Protein AF-R4W8H9-F1 (afdb_monomer)

Mean predicted aligned error: 16.84 Å

pLDDT: mean 72.37, std 19.75, range [32.88, 95.25]

Foldseek 3Di:
DPPPPPQFAKEKEKEAEPVDPDVVVVVLVVLVVVLCVVSLYVYYHYHYDHQKWWPDPPTPCVVVVVVVVVQVVLCVVLLKAPPPQWDWDWDQDPVVRDTIIMIGHHRMKMFMDGVNHGQDIPQIGNPPDTDHSVQCSVQSSVSHGRVSSVVPVPDDDDDDDDDDDDDDDDDDDDDDDDDDDDDDAADADPPPRHGWDDDPQWTADPVPRDIDGNPPDDDDDDD

Solvent-accessible surface area (backbone atoms only — not comparable to full-atom values): 13954 Å² total; per-residue (Å²): 135,79,81,72,74,74,86,66,57,29,36,38,38,40,36,32,28,77,94,61,82,41,72,78,51,54,56,49,52,52,52,51,53,47,25,35,76,73,62,55,23,72,39,77,44,82,42,77,46,70,59,64,44,62,76,52,94,88,36,98,54,56,72,58,52,57,50,48,50,55,50,49,56,47,22,63,77,65,65,35,33,47,57,78,54,41,41,82,42,80,45,68,39,85,93,72,73,45,71,44,48,24,42,32,53,48,66,58,36,39,38,35,21,51,77,87,41,79,67,44,63,26,45,28,23,65,85,85,52,77,47,44,51,70,58,41,51,56,28,40,68,72,69,38,73,34,66,82,53,53,72,58,78,72,69,76,84,82,80,78,80,79,84,80,82,86,85,87,89,83,88,86,87,89,85,91,84,88,88,90,84,88,86,81,92,62,60,60,34,90,88,80,60,48,68,30,46,72,57,96,52,30,34,35,30,93,88,74,78,48,78,48,73,46,90,84,71,86,88,84,87,86,133

Secondary structure (DSSP, 8-state):
---------EEEEEEE-GGG--HHHHHHHHHHHHHHHTTSSSEEEEEE--SEEE-STT-S-HHHHHHHHHHHHHHHHHT-B-TTTSEEEEEE-TTT--EEEEEE--SEEEEEEETTEEEEEESEE-SS-EE-HHHHHHHHHHT---HHHHTTTT-----PPPPP-PPPP---------------PPPBPTTT-PBPEEETTEEEETTTTEEEE-TT-PPPPP-

Radius of gyration: 27.43 Å; Cα contacts (8 Å, |Δi|>4): 293; chains: 1; bounding box: 68×40×79 Å

Structure (mmCIF, N/CA/C/O backbone):
data_AF-R4W8H9-F1
#
_entry.id   AF-R4W8H9-F1
#
loop_
_atom_site.group_PDB
_atom_site.id
_atom_site.type_symbol
_atom_site.label_atom_id
_atom_site.label_alt_id
_atom_site.label_comp_id
_atom_site.label_asym_id
_atom_site.label_entity_id
_atom_site.label_seq_id
_atom_site.pdbx_PDB_ins_code
_atom_site.Cartn_x
_atom_site.Cartn_y
_atom_site.Cartn_z
_atom_site.occupancy
_atom_site.B_iso_or_equiv
_atom_site.auth_seq_id
_atom_site.auth_comp_id
_atom_site.auth_asym_id
_atom_site.auth_atom_id
_atom_site.pdbx_PDB_model_num
ATOM 1 N N . MET A 1 1 ? -25.869 -4.432 27.330 1.00 35.38 1 MET A N 1
ATOM 2 C CA . MET A 1 1 ? -25.877 -4.865 25.919 1.00 35.38 1 MET A CA 1
ATOM 3 C C . MET A 1 1 ? -24.591 -4.351 25.313 1.00 35.38 1 MET A C 1
ATOM 5 O O . MET A 1 1 ? -24.557 -3.227 24.837 1.00 35.38 1 MET A O 1
ATOM 9 N N . SER A 1 2 ? -23.513 -5.113 25.480 1.00 38.16 2 SER A N 1
ATOM 10 C CA . SER A 1 2 ? -22.250 -4.816 24.815 1.00 38.16 2 SER A CA 1
ATOM 11 C C . SER A 1 2 ? -22.442 -5.221 23.364 1.00 38.16 2 SER A C 1
ATOM 13 O O . SER A 1 2 ? -22.692 -6.392 23.088 1.00 38.16 2 SER A O 1
ATOM 15 N N . THR A 1 3 ? -22.442 -4.249 22.461 1.00 38.69 3 THR A N 1
ATOM 16 C CA . THR A 1 3 ? -22.281 -4.515 21.036 1.00 38.69 3 THR A CA 1
ATOM 17 C C . THR A 1 3 ? -20.878 -5.083 20.891 1.00 38.69 3 THR A C 1
ATOM 19 O O . THR A 1 3 ? -19.911 -4.331 20.867 1.00 38.69 3 THR A O 1
ATOM 22 N N . GLU A 1 4 ? -20.759 -6.407 20.939 1.00 42.88 4 GLU A N 1
ATOM 23 C CA . GLU A 1 4 ? -19.537 -7.099 20.555 1.00 42.88 4 GLU A CA 1
ATOM 24 C C . GLU A 1 4 ? -19.307 -6.719 19.086 1.00 42.88 4 GLU A C 1
ATOM 26 O O . GLU A 1 4 ? -20.191 -6.984 18.260 1.00 42.88 4 GLU A O 1
ATOM 31 N N . PRO A 1 5 ? -18.241 -5.964 18.759 1.00 46.41 5 PRO A N 1
ATOM 32 C CA . PRO A 1 5 ? -17.977 -5.617 17.375 1.00 46.41 5 PRO A CA 1
ATOM 33 C C . PRO A 1 5 ? -17.828 -6.937 16.624 1.00 46.41 5 PRO A C 1
ATOM 35 O O . PRO A 1 5 ? -17.110 -7.829 17.074 1.00 46.41 5 PRO A O 1
ATOM 38 N N . ALA A 1 6 ? -18.578 -7.096 15.531 1.00 50.84 6 ALA A N 1
ATOM 39 C CA . ALA A 1 6 ? -18.468 -8.285 14.701 1.00 50.84 6 ALA A CA 1
ATOM 40 C C . ALA A 1 6 ? -16.980 -8.527 14.389 1.00 50.84 6 ALA A C 1
ATOM 42 O O . ALA A 1 6 ? -16.290 -7.548 14.079 1.00 50.84 6 ALA A O 1
ATOM 43 N N . PRO A 1 7 ? -16.484 -9.776 14.474 1.00 54.62 7 PRO A N 1
ATOM 44 C CA . PRO A 1 7 ? -15.108 -10.066 14.110 1.00 54.62 7 PRO A CA 1
ATOM 45 C C . PRO A 1 7 ? -14.916 -9.594 12.669 1.00 54.62 7 PRO A C 1
ATOM 47 O O . PRO A 1 7 ? -15.612 -10.029 11.743 1.00 54.62 7 PRO A O 1
ATOM 50 N N . THR A 1 8 ? -14.075 -8.579 12.520 1.00 63.81 8 THR A N 1
ATOM 51 C CA . THR A 1 8 ? -13.687 -8.053 11.218 1.00 63.81 8 THR A CA 1
ATOM 52 C C . THR A 1 8 ? -12.615 -9.003 10.745 1.00 63.81 8 THR A C 1
ATOM 54 O O . THR A 1 8 ? -11.612 -9.035 11.423 1.00 63.81 8 THR A O 1
ATOM 57 N N . ASP A 1 9 ? -12.847 -9.762 9.669 1.00 85.38 9 ASP A N 1
ATOM 58 C CA . ASP A 1 9 ? -11.869 -10.701 9.096 1.00 85.38 9 ASP A CA 1
ATOM 59 C C . ASP A 1 9 ? -10.885 -9.920 8.210 1.00 85.38 9 ASP A C 1
ATOM 61 O O . ASP A 1 9 ? -11.017 -9.860 6.981 1.00 85.38 9 ASP A O 1
ATOM 65 N N . LEU A 1 10 ? -9.996 -9.182 8.874 1.00 89.50 10 LEU A N 1
ATOM 66 C CA . LEU A 1 10 ? -9.066 -8.235 8.289 1.00 89.50 10 LEU A CA 1
ATOM 67 C C . LEU A 1 10 ? -7.685 -8.871 8.113 1.00 89.50 10 LEU A C 1
ATOM 69 O O . LEU A 1 10 ? -6.934 -9.078 9.066 1.00 89.50 10 LEU A O 1
ATOM 73 N N . THR A 1 11 ? -7.306 -9.092 6.858 1.00 93.75 11 THR A N 1
ATOM 74 C CA . THR A 1 11 ? -5.957 -9.528 6.490 1.00 93.75 11 THR A CA 1
ATOM 75 C C . THR A 1 11 ? -5.148 -8.351 5.958 1.00 93.75 11 THR A C 1
ATOM 77 O O . THR A 1 11 ? -5.568 -7.647 5.038 1.00 93.75 11 THR A O 1
ATOM 80 N N . ILE A 1 12 ? -3.949 -8.150 6.502 1.00 94.38 12 ILE A N 1
ATOM 81 C CA . ILE A 1 12 ? -3.009 -7.118 6.060 1.00 94.38 12 ILE A CA 1
ATOM 82 C C . ILE A 1 12 ? -1.851 -7.772 5.316 1.00 94.38 12 ILE A C 1
ATOM 84 O O . ILE A 1 12 ? -1.083 -8.530 5.901 1.00 94.38 12 ILE A O 1
ATOM 88 N N . ALA A 1 13 ? -1.664 -7.435 4.041 1.00 95.25 13 ALA A N 1
ATOM 89 C CA . ALA A 1 13 ? -0.451 -7.771 3.305 1.00 95.25 13 ALA A CA 1
ATOM 90 C C . ALA A 1 13 ? 0.520 -6.584 3.311 1.00 95.25 13 ALA A C 1
ATOM 92 O O . ALA A 1 13 ? 0.226 -5.522 2.765 1.00 95.25 13 ALA A O 1
ATOM 93 N N . CYS A 1 14 ? 1.687 -6.764 3.927 1.00 94.12 14 CYS A N 1
ATOM 94 C CA . CYS A 1 14 ? 2.761 -5.779 3.973 1.00 94.12 14 CYS A CA 1
ATOM 95 C C . CYS A 1 14 ? 3.865 -6.166 2.984 1.00 94.12 14 CYS A C 1
ATOM 97 O O . CYS A 1 14 ? 4.571 -7.162 3.175 1.00 94.12 14 CYS A O 1
ATOM 99 N N . HIS A 1 15 ? 4.002 -5.366 1.929 1.00 92.56 15 HIS A N 1
ATOM 100 C CA . HIS A 1 15 ? 5.022 -5.506 0.898 1.00 92.56 15 HIS A CA 1
ATOM 101 C C . HIS A 1 15 ? 6.211 -4.602 1.216 1.00 92.56 15 HIS A C 1
ATOM 103 O O . HIS A 1 15 ? 6.038 -3.397 1.411 1.00 92.56 15 HIS A O 1
ATOM 109 N N . VAL A 1 16 ? 7.418 -5.166 1.254 1.00 90.75 16 VAL A N 1
ATOM 110 C CA . VAL A 1 16 ? 8.652 -4.438 1.576 1.00 90.75 16 VAL A CA 1
ATOM 111 C C . VAL A 1 16 ? 9.757 -4.709 0.565 1.00 90.75 16 VAL A C 1
ATOM 113 O O . VAL A 1 16 ? 9.920 -5.822 0.064 1.00 90.75 16 VAL A O 1
ATOM 116 N N . ARG A 1 17 ? 10.560 -3.686 0.268 1.00 87.56 17 ARG A N 1
ATOM 117 C CA . ARG A 1 17 ? 11.777 -3.851 -0.536 1.00 87.56 17 ARG A CA 1
ATOM 118 C C . ARG A 1 17 ? 12.916 -4.423 0.329 1.00 87.56 17 ARG A C 1
ATOM 120 O O . ARG A 1 17 ? 13.294 -3.769 1.302 1.00 87.56 17 ARG A O 1
ATOM 127 N N . PRO A 1 18 ? 13.521 -5.575 -0.027 1.00 71.56 18 PRO A N 1
ATOM 128 C CA . PRO A 1 18 ? 14.578 -6.214 0.772 1.00 71.56 18 PRO A CA 1
ATOM 129 C C . PRO A 1 18 ? 15.835 -5.366 0.962 1.00 71.56 18 PRO A C 1
ATOM 131 O O . PRO A 1 18 ? 16.516 -5.474 1.975 1.00 71.56 18 PRO A O 1
ATOM 134 N N . THR A 1 19 ? 16.163 -4.522 -0.015 1.00 62.91 19 THR A N 1
ATOM 135 C CA . THR A 1 19 ? 17.412 -3.749 -0.043 1.00 62.91 19 THR A CA 1
ATOM 136 C C . THR A 1 19 ? 17.443 -2.583 0.943 1.00 62.91 19 THR A C 1
ATOM 138 O O . THR A 1 19 ? 18.476 -1.932 1.066 1.00 62.91 19 THR A O 1
ATOM 141 N N . LEU A 1 20 ? 16.341 -2.313 1.651 1.00 55.62 20 LEU A N 1
ATOM 142 C CA . LEU A 1 20 ? 16.203 -1.179 2.564 1.00 55.62 20 LEU A CA 1
ATOM 143 C C . LEU A 1 20 ? 15.458 -1.569 3.846 1.00 55.62 20 LEU A C 1
ATOM 145 O O . LEU A 1 20 ? 14.553 -0.845 4.257 1.00 55.62 20 LEU A O 1
ATOM 149 N N . VAL A 1 21 ? 15.822 -2.681 4.496 1.00 56.31 21 VAL A N 1
ATOM 150 C CA . VAL A 1 21 ? 15.372 -2.947 5.876 1.00 56.31 21 VAL A CA 1
ATOM 151 C C . VAL A 1 21 ? 16.056 -1.944 6.809 1.00 56.31 21 VAL A C 1
ATOM 153 O O . VAL A 1 21 ? 17.097 -2.191 7.407 1.00 56.31 21 VAL A O 1
ATOM 156 N N . LEU A 1 22 ? 15.517 -0.732 6.813 1.00 63.34 22 LEU A N 1
ATOM 157 C CA . LEU A 1 22 ? 15.894 0.355 7.697 1.00 63.34 22 LEU A CA 1
ATOM 158 C C . LEU A 1 22 ? 15.131 0.154 9.014 1.00 63.34 22 LEU A C 1
ATOM 160 O O . LEU A 1 22 ? 13.965 -0.240 8.974 1.00 63.34 22 LEU A O 1
ATOM 164 N N . GLU A 1 23 ? 15.724 0.509 10.159 1.00 66.50 23 GLU A N 1
ATOM 165 C CA . GLU A 1 23 ? 15.060 0.446 11.480 1.00 66.50 23 GLU A CA 1
ATOM 166 C C . GLU A 1 23 ? 13.609 0.996 11.494 1.00 66.50 23 GLU A C 1
ATOM 168 O O . GLU A 1 23 ? 12.745 0.392 12.135 1.00 66.50 23 GLU A O 1
ATOM 173 N N . PRO A 1 24 ? 13.255 2.075 10.755 1.00 76.62 24 PRO A N 1
ATOM 174 C CA . PRO A 1 24 ? 11.874 2.558 10.682 1.00 76.62 24 PRO A CA 1
ATOM 175 C C . PRO A 1 24 ? 10.873 1.594 10.027 1.00 76.62 24 PRO A C 1
ATOM 177 O O . PRO A 1 24 ? 9.669 1.770 10.208 1.00 76.62 24 PRO A O 1
ATOM 180 N N . ILE A 1 25 ? 11.320 0.629 9.220 1.00 83.38 25 ILE A N 1
ATOM 181 C CA . ILE A 1 25 ? 10.463 -0.398 8.610 1.00 83.38 25 ILE A CA 1
ATOM 182 C C . ILE A 1 25 ? 10.243 -1.544 9.590 1.00 83.38 25 ILE A C 1
ATOM 184 O O . ILE A 1 25 ? 9.100 -1.962 9.768 1.00 83.38 25 ILE A O 1
ATOM 188 N N . ASP A 1 26 ? 11.290 -1.984 10.286 1.00 85.50 26 ASP A N 1
ATOM 189 C CA . ASP A 1 26 ? 11.177 -3.037 11.299 1.00 85.50 26 ASP A CA 1
ATOM 190 C C . ASP A 1 26 ? 10.221 -2.635 12.420 1.00 85.50 26 ASP A C 1
ATOM 192 O O . ASP A 1 26 ? 9.338 -3.407 12.791 1.00 85.50 26 ASP A O 1
ATOM 196 N N . ALA A 1 27 ? 10.303 -1.383 12.883 1.00 88.06 27 ALA A N 1
ATOM 197 C CA . ALA A 1 27 ? 9.371 -0.852 13.874 1.00 88.06 27 ALA A CA 1
ATOM 198 C C . ALA A 1 27 ? 7.906 -0.898 13.392 1.00 88.06 27 ALA A C 1
ATOM 200 O O . ALA A 1 27 ? 6.999 -1.205 14.169 1.00 88.06 27 ALA A O 1
ATOM 201 N N . LYS A 1 28 ? 7.656 -0.632 12.101 1.00 90.25 28 LYS A N 1
ATOM 202 C CA . LYS A 1 28 ? 6.311 -0.719 11.502 1.00 90.25 28 LYS A CA 1
ATOM 203 C C . LYS A 1 28 ? 5.829 -2.162 11.410 1.00 90.25 28 LYS A C 1
ATOM 205 O O . LYS A 1 28 ? 4.674 -2.429 11.729 1.00 90.25 28 LYS A O 1
ATOM 210 N N . ILE A 1 29 ? 6.702 -3.084 11.005 1.00 91.62 29 ILE A N 1
ATOM 211 C CA . ILE A 1 29 ? 6.386 -4.515 10.941 1.00 91.62 29 ILE A CA 1
ATOM 212 C C . ILE A 1 29 ? 6.062 -5.047 12.336 1.00 91.62 29 ILE A C 1
ATOM 214 O O . ILE A 1 29 ? 5.062 -5.743 12.492 1.00 91.62 29 ILE A O 1
ATOM 218 N N . GLU A 1 30 ? 6.852 -4.702 13.353 1.00 92.25 30 GLU A N 1
ATOM 219 C CA . GLU A 1 30 ? 6.578 -5.153 14.719 1.00 92.25 30 GLU A CA 1
ATOM 220 C C . GLU A 1 30 ? 5.268 -4.571 15.252 1.00 92.25 30 GLU A C 1
ATOM 222 O O . GLU A 1 30 ? 4.489 -5.272 15.890 1.00 92.25 30 GLU A O 1
ATOM 227 N N . THR A 1 31 ? 4.967 -3.320 14.906 1.00 92.81 31 THR A N 1
ATOM 228 C CA . THR A 1 31 ? 3.678 -2.709 15.244 1.00 92.81 31 THR A CA 1
ATOM 229 C C . THR A 1 31 ? 2.504 -3.464 14.608 1.00 92.81 31 THR A C 1
ATOM 231 O O . THR A 1 31 ? 1.497 -3.701 15.271 1.00 92.81 31 THR A O 1
ATOM 234 N N . LEU A 1 32 ? 2.625 -3.886 13.347 1.00 93.25 32 LEU A N 1
ATOM 235 C CA . LEU A 1 32 ? 1.600 -4.696 12.678 1.00 93.25 32 LEU A CA 1
ATOM 236 C C . LEU A 1 32 ? 1.465 -6.087 13.307 1.00 93.25 32 LEU A C 1
ATOM 238 O O . LEU A 1 32 ? 0.349 -6.550 13.521 1.00 93.25 32 LEU A O 1
ATOM 242 N N . ARG A 1 33 ? 2.584 -6.732 13.663 1.00 94.19 33 ARG A N 1
ATOM 243 C CA . ARG A 1 33 ? 2.573 -8.008 14.400 1.00 94.19 33 ARG A CA 1
ATOM 244 C C . ARG A 1 33 ? 1.873 -7.863 15.745 1.00 94.19 33 ARG A C 1
ATOM 246 O O . ARG A 1 33 ? 1.168 -8.769 16.169 1.00 94.19 33 ARG A O 1
ATOM 253 N N . GLN A 1 34 ? 2.051 -6.729 16.416 1.00 93.69 34 GLN A N 1
ATOM 254 C CA . GLN A 1 34 ? 1.346 -6.450 17.659 1.00 93.69 34 GLN A CA 1
ATOM 255 C C . GLN A 1 34 ? -0.167 -6.336 17.436 1.00 93.69 34 GLN A C 1
ATOM 257 O O . GLN A 1 34 ? -0.920 -6.934 18.194 1.00 93.69 34 GLN A O 1
ATOM 262 N N . CYS A 1 35 ? -0.607 -5.675 16.361 1.00 90.38 35 CYS A N 1
ATOM 263 C CA . CYS A 1 35 ? -2.031 -5.603 16.010 1.00 90.38 35 CYS A CA 1
ATOM 264 C C . CYS A 1 35 ? -2.640 -6.995 15.761 1.00 90.38 35 CYS A C 1
ATOM 266 O O . CYS A 1 35 ? -3.785 -7.226 16.137 1.00 90.38 35 CYS A O 1
ATOM 268 N N . GLU A 1 36 ? -1.882 -7.922 15.160 1.00 92.94 36 GLU A N 1
ATOM 269 C CA . GLU A 1 36 ? -2.314 -9.316 14.960 1.00 92.94 36 GLU A CA 1
ATOM 270 C C . GLU A 1 36 ? -2.456 -10.052 16.298 1.00 92.94 36 GLU A C 1
ATOM 272 O O . GLU A 1 36 ? -3.463 -10.704 16.559 1.00 92.94 36 GLU A O 1
ATOM 277 N N . ARG A 1 37 ? -1.476 -9.899 17.197 1.00 92.44 37 ARG A N 1
ATOM 278 C CA . ARG A 1 37 ? -1.521 -10.508 18.539 1.00 92.44 37 ARG A CA 1
ATOM 279 C C . ARG A 1 37 ? -2.662 -9.969 19.398 1.00 92.44 37 ARG A C 1
ATOM 281 O O . ARG A 1 37 ? -3.233 -10.727 20.178 1.00 92.44 37 ARG A O 1
ATOM 288 N N . ASP A 1 38 ? -2.969 -8.685 19.257 1.00 89.88 38 ASP A N 1
ATOM 289 C CA . ASP A 1 38 ? -4.051 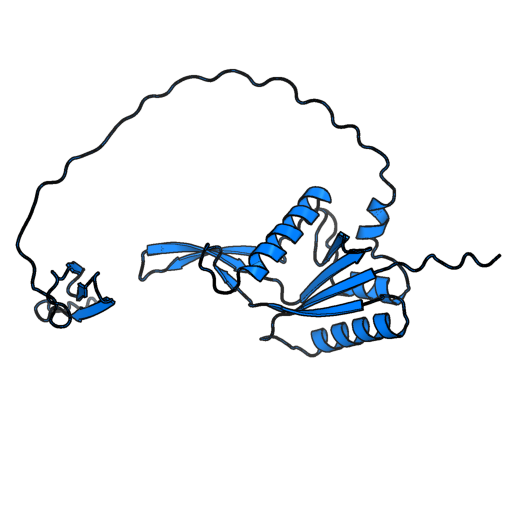-8.017 19.982 1.00 89.88 38 ASP A CA 1
ATOM 290 C C . ASP A 1 38 ? -5.437 -8.329 19.382 1.00 89.88 38 ASP A C 1
ATOM 292 O O . ASP A 1 38 ? -6.455 -7.977 19.976 1.00 89.88 38 ASP A O 1
ATOM 296 N N . GLY A 1 39 ? -5.489 -9.029 18.239 1.00 87.50 39 GLY A N 1
ATOM 297 C CA . GLY A 1 39 ? -6.726 -9.418 17.560 1.00 87.50 39 GLY A CA 1
ATOM 298 C C . GLY A 1 39 ? -7.400 -8.275 16.804 1.00 87.50 39 GLY A C 1
ATOM 299 O O . GLY A 1 39 ? -8.575 -8.372 16.461 1.00 87.50 39 GLY A O 1
ATOM 300 N N . THR A 1 40 ? -6.680 -7.180 16.555 1.00 88.50 40 THR A N 1
ATOM 301 C CA . THR A 1 40 ? -7.195 -6.057 15.766 1.00 88.50 40 THR A CA 1
ATOM 302 C C . THR A 1 40 ? -7.142 -6.327 14.262 1.00 88.50 40 THR A C 1
ATOM 304 O O . THR A 1 40 ? -7.891 -5.732 13.489 1.00 88.50 40 THR A O 1
ATOM 307 N N . ILE A 1 41 ? -6.241 -7.217 13.848 1.00 90.81 41 ILE A N 1
ATOM 308 C CA . ILE A 1 41 ? -6.192 -7.817 12.514 1.00 90.81 41 ILE A CA 1
ATOM 309 C C . ILE A 1 41 ? -6.119 -9.333 12.696 1.00 90.81 41 ILE A C 1
ATOM 311 O O . ILE A 1 41 ? -5.463 -9.796 13.628 1.00 90.81 41 ILE A O 1
ATOM 315 N N . ASP A 1 42 ? -6.749 -10.111 11.825 1.00 91.06 42 ASP A N 1
ATOM 316 C CA . ASP A 1 42 ? -6.741 -11.576 11.948 1.00 91.06 42 ASP A CA 1
ATOM 317 C C . ASP A 1 42 ? -5.466 -12.188 11.393 1.00 91.06 42 ASP A C 1
ATOM 319 O O . ASP A 1 42 ? -5.015 -13.231 11.867 1.00 91.06 42 ASP A O 1
ATOM 323 N N . SER A 1 43 ? -4.894 -11.561 10.361 1.00 92.75 43 SER A N 1
ATOM 324 C CA . SER A 1 43 ? -3.699 -12.083 9.713 1.00 92.75 43 SER A CA 1
ATOM 325 C C . SER A 1 43 ? -2.794 -10.997 9.149 1.00 92.75 43 SER A C 1
ATOM 327 O O . SER A 1 43 ? -3.237 -10.066 8.471 1.00 92.75 43 SER A O 1
ATOM 329 N N . LEU A 1 44 ? -1.491 -11.160 9.373 1.00 94.69 44 LEU A N 1
ATOM 330 C CA . LEU A 1 44 ? -0.429 -10.379 8.758 1.00 94.69 44 LEU A CA 1
ATOM 331 C C . LEU A 1 44 ? 0.385 -11.230 7.771 1.00 94.69 44 LEU A C 1
ATOM 333 O O . LEU A 1 44 ? 1.103 -12.160 8.140 1.00 94.69 44 LEU A O 1
ATOM 337 N N . LEU A 1 45 ? 0.371 -10.837 6.499 1.00 94.81 45 LEU A N 1
ATOM 338 C CA . LEU A 1 45 ? 1.181 -11.432 5.440 1.00 94.81 45 LEU A CA 1
ATOM 339 C C . LEU A 1 45 ? 2.360 -10.519 5.101 1.00 94.81 45 LEU A C 1
ATOM 341 O O . LEU A 1 45 ? 2.184 -9.448 4.528 1.00 94.81 45 LEU A O 1
ATOM 345 N N . LEU A 1 46 ? 3.584 -10.952 5.401 1.00 92.75 46 LEU A N 1
ATOM 346 C CA . LEU A 1 46 ? 4.794 -10.248 4.964 1.00 92.75 46 LEU A CA 1
ATOM 347 C C . LEU A 1 46 ? 5.247 -10.767 3.595 1.00 92.75 46 LEU A C 1
ATOM 349 O O . LEU A 1 46 ? 5.342 -11.982 3.374 1.00 92.75 46 LEU A O 1
ATOM 353 N N . ARG A 1 47 ? 5.521 -9.846 2.668 1.00 91.19 47 ARG A N 1
ATOM 354 C CA . ARG A 1 47 ? 5.969 -10.139 1.303 1.00 91.19 47 ARG A CA 1
ATOM 355 C C . ARG A 1 47 ? 7.117 -9.218 0.918 1.00 91.19 47 ARG A C 1
ATOM 357 O O . ARG A 1 47 ? 7.090 -8.025 1.200 1.00 91.19 47 ARG A O 1
ATOM 364 N N . SER A 1 48 ? 8.118 -9.767 0.245 1.00 88.06 48 SER A N 1
ATOM 365 C CA . SER A 1 48 ? 9.155 -8.965 -0.396 1.00 88.06 48 SER A CA 1
ATOM 366 C C . SER A 1 48 ? 8.825 -8.720 -1.858 1.00 88.06 48 SER A C 1
ATOM 368 O O . SER A 1 48 ? 8.282 -9.606 -2.513 1.00 88.06 48 SER A O 1
ATOM 370 N N . TRP A 1 49 ? 9.236 -7.571 -2.383 1.00 89.06 49 TRP A N 1
ATOM 371 C CA . TRP A 1 49 ? 9.199 -7.290 -3.818 1.00 89.06 49 TRP A CA 1
ATOM 372 C C . TRP A 1 49 ? 10.480 -6.592 -4.303 1.00 89.06 49 TRP A C 1
ATOM 374 O O . TRP A 1 49 ? 11.156 -5.911 -3.519 1.00 89.06 49 TRP A O 1
ATOM 384 N N . PRO A 1 50 ? 10.858 -6.770 -5.579 1.00 87.38 50 PRO A N 1
ATOM 385 C CA . PRO A 1 50 ? 11.949 -6.024 -6.194 1.00 87.38 50 PRO A CA 1
ATOM 386 C C . PRO A 1 50 ? 11.652 -4.5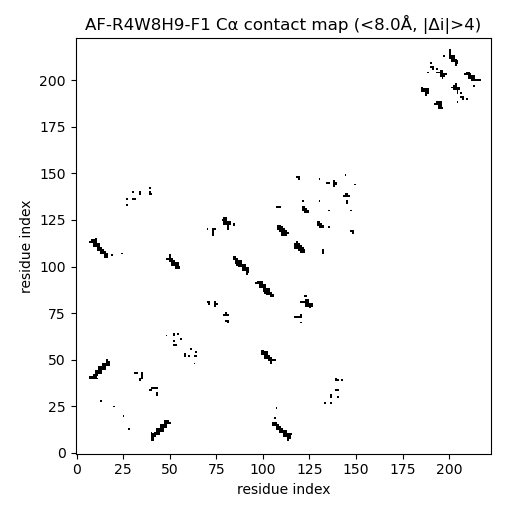22 -6.218 1.00 87.38 50 PRO A C 1
ATOM 388 O O . PRO A 1 50 ? 10.501 -4.082 -6.167 1.00 87.38 50 PRO A O 1
ATOM 391 N N . GLY A 1 51 ? 12.715 -3.721 -6.303 1.00 85.12 51 GLY A N 1
ATOM 392 C CA . GLY A 1 51 ? 12.575 -2.277 -6.459 1.00 85.12 51 GLY A CA 1
ATOM 393 C C . GLY A 1 51 ? 11.987 -1.901 -7.816 1.00 85.12 51 GLY A C 1
ATOM 394 O O . GLY A 1 51 ? 11.101 -1.056 -7.905 1.00 85.12 51 GLY A O 1
ATOM 395 N N . GLU A 1 52 ? 12.442 -2.566 -8.867 1.00 87.25 52 GLU A N 1
ATOM 396 C CA . GLU A 1 52 ? 11.981 -2.305 -10.221 1.00 87.25 52 GLU A CA 1
ATOM 397 C C . GLU A 1 52 ? 11.646 -3.615 -10.920 1.00 87.25 52 GLU A C 1
ATOM 399 O O . GLU A 1 52 ?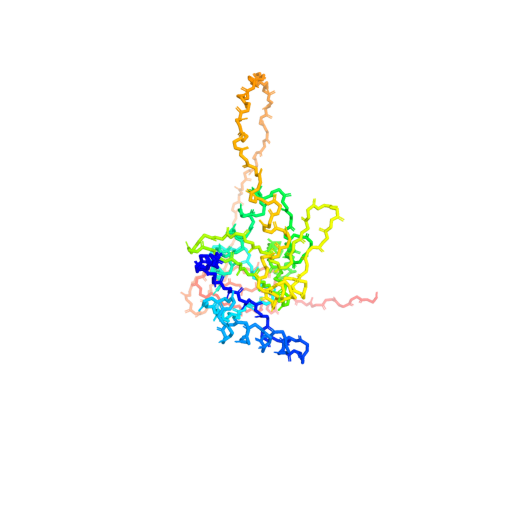 12.368 -4.602 -10.766 1.00 87.25 52 GLU A O 1
ATOM 404 N N . VAL A 1 53 ? 10.565 -3.607 -11.695 1.00 87.50 53 VAL A N 1
ATOM 405 C CA . VAL A 1 53 ? 10.121 -4.741 -12.510 1.00 87.50 53 VAL A CA 1
ATOM 406 C C . VAL A 1 53 ? 9.898 -4.255 -13.930 1.00 87.50 53 VAL A C 1
ATOM 408 O O . VAL A 1 53 ? 9.231 -3.245 -14.138 1.00 87.50 53 VAL A O 1
ATOM 411 N N . ALA A 1 54 ? 10.460 -4.957 -14.913 1.00 87.12 54 ALA A N 1
ATOM 412 C CA . ALA A 1 54 ? 10.151 -4.691 -16.314 1.00 87.12 54 ALA A CA 1
ATOM 413 C C . ALA A 1 54 ? 8.710 -5.121 -16.611 1.00 87.12 54 ALA A C 1
ATOM 415 O O . ALA A 1 54 ? 8.323 -6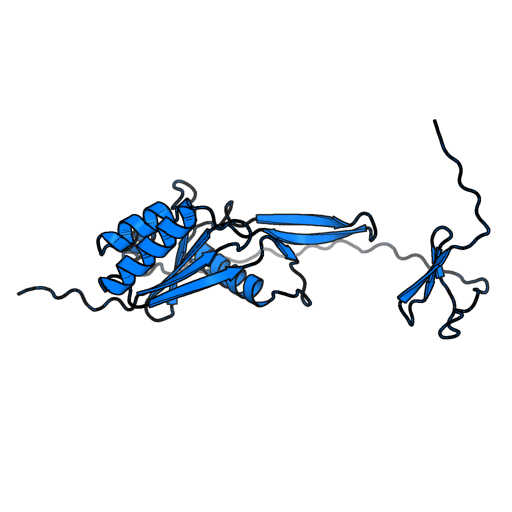.237 -16.261 1.00 87.12 54 ALA A O 1
ATOM 416 N N . MET A 1 55 ? 7.939 -4.249 -17.258 1.00 85.38 55 MET A N 1
ATOM 417 C CA . MET A 1 55 ? 6.562 -4.521 -17.676 1.00 85.38 55 MET A CA 1
ATOM 418 C C . MET A 1 55 ? 6.573 -5.247 -19.029 1.00 85.38 55 MET A C 1
ATOM 420 O O . MET A 1 55 ? 6.240 -4.679 -20.064 1.00 85.38 55 MET A O 1
ATOM 424 N N . LEU A 1 56 ? 7.052 -6.492 -19.021 1.00 83.38 56 LEU A N 1
ATOM 425 C CA . LEU A 1 56 ? 7.156 -7.380 -20.184 1.00 83.38 56 LEU A CA 1
ATOM 426 C C . LEU A 1 56 ? 6.507 -8.728 -19.854 1.00 83.38 56 LEU A C 1
ATOM 428 O O . LEU A 1 56 ? 6.503 -9.123 -18.690 1.00 83.38 56 LEU A O 1
ATOM 432 N N . GLU A 1 57 ? 6.019 -9.449 -20.866 1.00 75.19 57 GLU A N 1
ATOM 433 C CA . GLU A 1 57 ? 5.373 -10.761 -20.678 1.00 75.19 57 GLU A CA 1
ATOM 434 C C . GLU A 1 57 ? 6.316 -11.790 -20.027 1.00 75.19 57 GLU A C 1
ATOM 436 O O . GLU A 1 57 ? 5.922 -12.480 -19.091 1.00 75.19 57 GLU A O 1
ATOM 441 N N . ASP A 1 58 ? 7.591 -11.814 -20.428 1.00 77.69 58 ASP A N 1
ATOM 442 C CA . ASP A 1 58 ? 8.612 -12.729 -19.887 1.00 77.69 58 ASP A CA 1
ATOM 443 C C . ASP A 1 58 ? 9.367 -12.150 -18.672 1.00 77.69 58 ASP A C 1
ATOM 445 O O . ASP A 1 58 ? 10.542 -12.448 -18.435 1.00 77.69 58 ASP A O 1
ATOM 449 N N . THR A 1 59 ? 8.734 -11.259 -17.904 1.00 82.12 59 THR A N 1
ATOM 450 C CA . THR A 1 59 ? 9.371 -10.682 -16.714 1.00 82.12 59 THR A CA 1
ATOM 451 C C . THR A 1 59 ? 9.635 -11.762 -15.649 1.00 82.12 59 THR A C 1
ATOM 453 O O . THR A 1 59 ? 8.798 -12.639 -15.451 1.00 82.12 59 THR A O 1
ATOM 456 N N . PRO A 1 60 ? 10.751 -11.712 -14.893 1.00 80.62 60 PRO A N 1
ATOM 457 C CA . PRO A 1 60 ? 11.014 -12.669 -13.809 1.00 80.62 60 PRO A CA 1
ATOM 458 C C . PRO A 1 60 ? 10.055 -12.571 -12.612 1.00 80.62 60 PRO A C 1
ATOM 460 O O . PRO A 1 60 ? 10.098 -13.433 -11.737 1.00 80.62 60 PRO A O 1
ATOM 463 N N . HIS A 1 61 ? 9.251 -11.503 -12.543 1.00 84.62 61 HIS A N 1
ATOM 464 C CA . HIS A 1 61 ? 8.373 -11.181 -11.413 1.00 84.62 61 HIS A CA 1
ATOM 465 C C . HIS A 1 61 ? 6.927 -10.887 -11.854 1.00 84.62 61 HIS A C 1
ATOM 467 O O . HIS A 1 61 ? 6.416 -9.796 -11.563 1.00 84.62 61 HIS A O 1
ATOM 473 N N . PRO A 1 62 ? 6.257 -11.808 -12.577 1.00 87.81 62 PRO A N 1
ATOM 474 C CA . PRO A 1 62 ? 4.889 -11.588 -13.049 1.00 87.81 62 PRO A CA 1
ATOM 475 C C . PRO A 1 62 ? 3.920 -11.366 -11.881 1.00 87.81 62 PRO A C 1
ATOM 477 O O . PRO A 1 62 ? 3.020 -10.538 -11.975 1.00 87.81 62 PRO A O 1
ATOM 480 N N . GLU A 1 63 ? 4.174 -11.987 -10.725 1.00 89.25 63 GLU A N 1
ATOM 481 C CA . GLU A 1 63 ? 3.362 -11.836 -9.517 1.00 89.25 63 GLU A CA 1
ATOM 482 C C . GLU A 1 63 ? 3.313 -10.395 -8.986 1.00 89.25 63 GLU A C 1
ATOM 484 O O . GLU A 1 63 ? 2.345 -10.002 -8.335 1.00 89.25 63 GLU A O 1
ATOM 489 N N . VAL A 1 64 ? 4.352 -9.593 -9.244 1.00 89.88 64 VAL A N 1
ATOM 490 C CA . VAL A 1 64 ? 4.396 -8.183 -8.832 1.00 89.88 64 VAL A CA 1
ATOM 491 C C . VAL A 1 64 ? 3.544 -7.329 -9.762 1.00 89.88 64 VAL A C 1
ATOM 493 O O . VAL A 1 64 ? 2.898 -6.396 -9.286 1.00 89.88 64 VAL A O 1
ATOM 496 N N . LEU A 1 65 ? 3.526 -7.653 -11.059 1.00 89.69 65 LEU A N 1
ATOM 497 C CA . LEU A 1 65 ? 2.682 -6.976 -12.042 1.00 89.69 65 LEU A CA 1
ATOM 498 C C . LEU A 1 65 ? 1.207 -7.308 -11.806 1.00 89.69 65 LEU A C 1
ATOM 500 O O . LEU A 1 65 ? 0.417 -6.386 -11.657 1.00 89.69 65 LEU A O 1
ATOM 504 N N . ASP A 1 66 ? 0.864 -8.584 -11.606 1.00 91.81 66 ASP A N 1
ATOM 505 C CA . ASP A 1 66 ? -0.504 -9.004 -11.261 1.00 91.81 66 ASP A CA 1
ATOM 506 C C . ASP A 1 66 ? -1.018 -8.286 -10.001 1.00 91.81 66 ASP A C 1
ATOM 508 O O . ASP A 1 66 ? -2.179 -7.874 -9.899 1.00 91.81 66 ASP A O 1
ATOM 512 N N . GLN A 1 67 ? -0.143 -8.131 -9.004 1.00 92.00 67 GLN A N 1
ATOM 513 C CA . GLN A 1 67 ? -0.479 -7.430 -7.772 1.00 92.00 67 GLN A CA 1
ATOM 514 C C . GLN A 1 67 ? -0.633 -5.920 -7.994 1.00 92.00 67 GLN A C 1
ATOM 516 O O . GLN A 1 67 ? -1.526 -5.306 -7.407 1.00 92.00 67 GLN A O 1
ATOM 521 N N . TYR A 1 68 ? 0.216 -5.323 -8.828 1.00 92.12 68 TYR A N 1
ATOM 522 C CA . TYR A 1 68 ? 0.103 -3.922 -9.216 1.00 92.12 68 TYR A CA 1
ATOM 523 C C . TYR A 1 68 ? -1.194 -3.651 -9.985 1.00 92.12 68 TYR A C 1
ATOM 525 O O . TYR A 1 68 ? -1.896 -2.698 -9.650 1.00 92.12 68 TYR A O 1
ATOM 533 N N . ASP A 1 69 ? -1.575 -4.523 -10.916 1.00 92.19 69 ASP A N 1
ATOM 534 C CA . ASP A 1 69 ? -2.833 -4.420 -11.656 1.00 92.19 69 ASP A CA 1
ATOM 535 C C . ASP A 1 69 ? -4.026 -4.471 -10.702 1.00 92.19 69 ASP A C 1
ATOM 537 O O . ASP A 1 69 ? -4.895 -3.604 -10.747 1.00 92.19 69 ASP A O 1
ATOM 541 N N . ARG A 1 70 ? -4.020 -5.396 -9.731 1.00 92.81 70 ARG A N 1
ATOM 542 C CA . ARG A 1 70 ? -5.040 -5.459 -8.668 1.00 92.81 70 ARG A CA 1
ATOM 543 C C . ARG A 1 70 ? -5.134 -4.181 -7.835 1.00 92.81 70 ARG A C 1
ATOM 545 O O . ARG A 1 70 ? -6.233 -3.813 -7.404 1.00 92.81 70 ARG A O 1
ATOM 552 N N . PHE A 1 71 ? -4.003 -3.537 -7.556 1.00 94.25 71 PHE A N 1
ATOM 553 C CA . PHE A 1 71 ? -3.962 -2.281 -6.810 1.00 94.25 71 PHE A CA 1
ATOM 554 C C . PHE A 1 71 ? -4.487 -1.113 -7.638 1.00 94.25 71 PHE A C 1
ATOM 556 O O . PHE A 1 71 ? -5.271 -0.327 -7.110 1.00 94.25 71 PHE A O 1
ATOM 563 N N . THR A 1 72 ? -4.120 -1.031 -8.914 1.00 91.12 72 THR A N 1
ATOM 564 C CA . THR A 1 72 ? -4.628 -0.024 -9.856 1.00 91.12 72 THR A CA 1
ATOM 565 C C . THR A 1 72 ? -6.136 -0.170 -10.036 1.00 91.12 72 THR A C 1
ATOM 567 O O . THR A 1 72 ? -6.878 0.776 -9.805 1.00 91.12 72 THR A O 1
ATOM 570 N N . ASP A 1 73 ? -6.610 -1.391 -10.263 1.00 92.00 73 ASP A N 1
ATOM 571 C CA . ASP A 1 73 ? -8.028 -1.747 -10.307 1.00 92.00 73 ASP A CA 1
ATOM 572 C C . ASP A 1 73 ? -8.799 -1.296 -9.059 1.00 92.00 73 ASP A C 1
ATOM 574 O O . ASP A 1 73 ? -9.955 -0.867 -9.116 1.00 92.00 73 ASP A O 1
ATOM 578 N N . TRP A 1 74 ? -8.198 -1.473 -7.880 1.00 93.25 74 TRP A N 1
ATOM 579 C CA . TRP A 1 74 ? -8.787 -0.991 -6.637 1.00 93.25 74 TRP A CA 1
ATOM 580 C C . TRP A 1 74 ? -8.808 0.535 -6.587 1.00 93.25 74 TRP A C 1
ATOM 582 O O . TRP A 1 74 ? -9.840 1.084 -6.203 1.00 93.25 74 TRP A O 1
ATOM 592 N N . ALA A 1 75 ? -7.714 1.183 -6.983 1.00 89.94 75 ALA A N 1
ATOM 593 C CA . ALA A 1 75 ? -7.555 2.629 -6.967 1.00 89.94 75 ALA A CA 1
ATOM 594 C C . ALA A 1 75 ? -8.588 3.299 -7.885 1.00 89.94 75 ALA A C 1
ATOM 596 O O . ALA A 1 75 ? -9.338 4.158 -7.427 1.00 89.94 75 ALA A O 1
ATOM 597 N N . ASP A 1 76 ? -8.753 2.785 -9.105 1.00 89.38 76 ASP A N 1
ATOM 598 C CA . ASP A 1 76 ? -9.754 3.234 -10.076 1.00 89.38 76 ASP A CA 1
ATOM 599 C C . ASP A 1 76 ? -11.179 3.081 -9.533 1.00 89.38 76 ASP A C 1
ATOM 601 O O . ASP A 1 76 ? -11.999 3.998 -9.597 1.00 89.38 76 ASP A O 1
ATOM 605 N N . ARG A 1 77 ? -11.495 1.929 -8.924 1.00 88.00 77 ARG A N 1
ATOM 606 C CA . ARG A 1 77 ? -12.809 1.701 -8.292 1.00 88.00 77 ARG A CA 1
ATOM 607 C C . ARG A 1 77 ? -13.049 2.579 -7.064 1.00 88.00 77 ARG A C 1
ATOM 609 O O . ARG A 1 77 ? -14.204 2.742 -6.660 1.00 88.00 77 ARG A O 1
ATOM 616 N N . ALA A 1 78 ? -11.986 3.036 -6.417 1.00 85.50 78 ALA A N 1
ATOM 617 C CA . ALA A 1 78 ? -12.033 3.886 -5.238 1.00 85.50 78 ALA A CA 1
ATOM 618 C C . ALA A 1 78 ? -11.906 5.381 -5.577 1.00 85.50 78 ALA A C 1
ATOM 620 O O . ALA A 1 78 ? -12.085 6.185 -4.668 1.00 85.50 78 ALA A O 1
ATOM 621 N N . ASP A 1 79 ? -11.684 5.734 -6.849 1.00 88.44 79 ASP A N 1
ATOM 622 C CA . ASP A 1 79 ? -11.418 7.103 -7.311 1.00 88.44 79 ASP A CA 1
ATOM 623 C C . ASP A 1 79 ? -10.219 7.739 -6.580 1.00 88.44 79 ASP A C 1
ATOM 625 O O . ASP A 1 79 ? -10.240 8.893 -6.162 1.00 88.44 79 ASP A O 1
ATOM 629 N N . VAL A 1 80 ? -9.172 6.938 -6.369 1.00 90.12 80 VAL A N 1
ATOM 630 C CA . VAL A 1 80 ? -7.911 7.351 -5.741 1.00 90.12 80 VAL A CA 1
ATOM 631 C C . VAL A 1 80 ? -6.736 6.966 -6.630 1.00 90.12 80 VAL A C 1
ATOM 633 O O . VAL A 1 80 ? -6.854 6.156 -7.542 1.00 90.12 80 VAL A O 1
ATOM 636 N N . SER A 1 81 ? -5.568 7.518 -6.336 1.00 87.44 81 SER A N 1
ATOM 637 C CA . SER A 1 81 ? -4.325 7.228 -7.032 1.00 87.44 81 SER A CA 1
ATOM 638 C C . SER A 1 81 ? -3.310 6.582 -6.100 1.00 87.44 81 SER A C 1
ATOM 640 O O . SER A 1 81 ? -3.031 7.078 -5.010 1.00 87.44 81 SER A O 1
ATOM 642 N N . ILE A 1 82 ? -2.700 5.489 -6.555 1.00 87.75 82 ILE A N 1
ATOM 643 C CA . ILE A 1 82 ? -1.513 4.888 -5.924 1.00 87.75 82 ILE A CA 1
ATOM 644 C C . ILE A 1 82 ? -0.204 5.521 -6.434 1.00 87.75 82 ILE A C 1
ATOM 646 O O . ILE A 1 82 ? 0.892 5.113 -6.042 1.00 87.75 82 ILE A O 1
ATOM 650 N N . HIS A 1 83 ? -0.305 6.547 -7.283 1.00 83.69 83 HIS A N 1
ATOM 651 C CA . HIS A 1 83 ? 0.802 7.410 -7.684 1.00 83.69 83 HIS A CA 1
ATOM 652 C C . HIS A 1 83 ? 0.878 8.645 -6.772 1.00 83.69 83 HIS A C 1
ATOM 654 O O . HIS A 1 83 ? -0.157 9.134 -6.315 1.00 83.69 83 HIS A O 1
ATOM 660 N N . PRO A 1 84 ? 2.080 9.188 -6.489 1.00 74.81 84 PRO A N 1
ATOM 661 C CA . PRO A 1 84 ? 3.423 8.802 -6.965 1.00 74.81 84 PRO A CA 1
ATOM 662 C C . PRO A 1 84 ? 4.162 7.609 -6.296 1.00 74.81 84 PRO A C 1
ATOM 664 O O . PRO A 1 84 ? 5.291 7.347 -6.723 1.00 74.81 84 PRO A O 1
ATOM 667 N N . PRO A 1 85 ? 3.657 6.918 -5.249 1.00 79.88 85 PRO A N 1
ATOM 668 C CA . PRO A 1 85 ? 4.373 5.799 -4.624 1.00 79.88 85 PRO A CA 1
ATOM 669 C C . PRO A 1 85 ? 4.757 4.658 -5.567 1.00 79.88 85 PRO A C 1
ATOM 671 O O . PRO A 1 85 ? 5.861 4.127 -5.455 1.00 79.88 85 PRO A O 1
ATOM 674 N N . PHE A 1 86 ? 3.866 4.305 -6.491 1.00 84.50 86 PHE A N 1
ATOM 675 C CA . PHE A 1 86 ? 4.196 3.490 -7.654 1.00 84.50 86 PHE A CA 1
ATOM 676 C C . PHE A 1 86 ? 4.541 4.417 -8.821 1.00 84.50 86 PHE A C 1
ATOM 678 O O . PHE A 1 86 ? 3.922 5.470 -8.977 1.00 84.50 86 PHE A O 1
ATOM 685 N N . GLN A 1 87 ? 5.536 4.072 -9.635 1.00 86.44 87 GLN A N 1
ATOM 686 C CA . GLN A 1 87 ? 5.902 4.869 -10.814 1.00 86.44 87 GLN A CA 1
ATOM 687 C C . GLN A 1 87 ? 6.178 3.957 -11.994 1.00 86.44 87 GLN A C 1
ATOM 689 O O . GLN A 1 87 ? 6.859 2.954 -11.830 1.00 86.44 87 GLN A O 1
ATOM 694 N N . THR A 1 88 ? 5.738 4.354 -13.180 1.00 85.19 88 THR A N 1
ATOM 695 C CA . THR A 1 88 ? 6.199 3.743 -14.427 1.00 85.19 88 THR A CA 1
ATOM 696 C C . THR A 1 88 ? 7.293 4.626 -15.004 1.00 85.19 88 THR A C 1
ATOM 698 O O . THR A 1 88 ? 7.120 5.841 -15.119 1.00 85.19 88 THR A O 1
ATOM 701 N N . ARG A 1 89 ? 8.455 4.039 -15.290 1.00 84.38 89 ARG A N 1
ATOM 702 C CA . ARG A 1 89 ? 9.600 4.722 -15.894 1.00 84.38 89 ARG A CA 1
ATOM 703 C C . ARG A 1 89 ? 10.006 4.028 -17.178 1.00 84.38 89 ARG A C 1
ATOM 705 O O . ARG A 1 89 ? 10.390 2.862 -17.153 1.00 84.38 89 ARG A O 1
ATOM 712 N N . GLU A 1 90 ? 10.034 4.785 -18.260 1.00 82.50 90 GLU A N 1
ATOM 713 C CA . GLU A 1 90 ? 10.659 4.354 -19.502 1.00 82.50 90 GLU A CA 1
ATOM 714 C C . GLU A 1 90 ? 12.179 4.313 -19.324 1.00 82.50 90 GLU A C 1
ATOM 716 O O . GLU A 1 90 ? 12.811 5.294 -18.925 1.00 82.50 90 GLU A O 1
ATOM 721 N N . THR A 1 91 ? 12.782 3.160 -19.605 1.00 77.81 91 THR A N 1
ATOM 722 C CA . THR A 1 91 ? 14.237 3.006 -19.657 1.00 77.81 91 THR A CA 1
ATOM 723 C C . THR A 1 91 ? 14.640 2.594 -21.062 1.00 77.81 91 THR A C 1
ATOM 725 O O . THR A 1 91 ? 14.300 1.503 -21.517 1.00 77.81 91 THR A O 1
ATOM 728 N N . THR A 1 92 ? 15.400 3.451 -21.741 1.00 75.56 92 THR A N 1
ATOM 729 C CA . THR A 1 92 ? 15.990 3.131 -23.043 1.00 75.56 92 THR A CA 1
ATOM 730 C C . THR A 1 92 ? 17.354 2.490 -22.843 1.00 75.56 92 THR A C 1
ATOM 732 O O . THR A 1 92 ? 18.269 3.085 -22.271 1.00 75.56 92 THR A O 1
ATOM 735 N N . SER A 1 93 ? 17.501 1.259 -23.320 1.00 66.12 93 SER A N 1
ATOM 736 C CA . SER A 1 93 ? 18.798 0.597 -23.377 1.00 66.12 93 SER A CA 1
ATOM 737 C C . SER A 1 93 ? 19.609 1.185 -24.527 1.00 66.12 93 SER A C 1
ATOM 739 O O . SER A 1 93 ? 19.223 1.057 -25.683 1.00 66.12 93 SER A O 1
ATOM 741 N N . ILE A 1 94 ? 20.754 1.798 -24.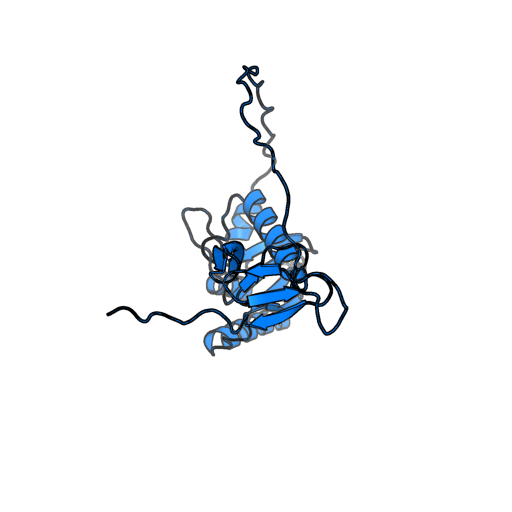225 1.00 62.28 94 ILE A N 1
ATOM 742 C CA . ILE A 1 94 ? 21.659 2.349 -25.250 1.00 62.28 94 ILE A CA 1
ATOM 743 C C . ILE A 1 94 ? 22.207 1.230 -26.150 1.00 62.28 94 ILE A C 1
ATOM 745 O O . ILE A 1 94 ? 22.425 1.443 -27.335 1.00 62.28 94 ILE A O 1
ATOM 749 N N . ALA A 1 95 ? 22.398 0.027 -25.599 1.00 63.69 95 ALA A N 1
ATOM 750 C CA . ALA A 1 95 ? 22.963 -1.107 -26.327 1.00 63.69 95 ALA A CA 1
ATOM 751 C C . ALA A 1 95 ? 21.986 -1.742 -27.330 1.00 63.69 95 ALA A C 1
ATOM 753 O O . ALA A 1 95 ? 22.425 -2.342 -28.302 1.00 63.69 95 ALA A O 1
ATOM 754 N N . SER A 1 96 ? 20.676 -1.637 -27.091 1.00 67.06 96 SER A N 1
ATOM 755 C CA . SER A 1 96 ? 19.653 -2.260 -27.941 1.00 67.06 96 SER A CA 1
ATOM 756 C C . SER A 1 96 ? 18.676 -1.266 -28.569 1.00 67.06 96 SER A C 1
ATOM 758 O O . SER A 1 96 ? 17.779 -1.696 -29.284 1.00 67.06 96 SER A O 1
ATOM 760 N N . GLU A 1 97 ? 18.806 0.032 -28.272 1.00 67.62 97 GLU A N 1
ATOM 761 C CA . GLU A 1 97 ? 17.874 1.120 -28.631 1.00 67.62 97 GLU A CA 1
ATOM 762 C C . GLU A 1 97 ? 16.397 0.833 -28.289 1.00 67.62 97 GLU A C 1
ATOM 764 O O . GLU A 1 97 ? 15.486 1.533 -28.727 1.00 67.62 97 GLU A O 1
ATOM 769 N N . ARG A 1 98 ? 16.137 -0.189 -27.467 1.00 73.69 98 ARG A N 1
ATOM 770 C CA . ARG A 1 98 ? 14.796 -0.562 -27.019 1.00 73.69 98 ARG A CA 1
ATOM 771 C C . ARG A 1 98 ? 14.448 0.224 -25.766 1.00 73.69 98 ARG A C 1
ATOM 773 O O . ARG A 1 98 ? 15.204 0.215 -24.790 1.00 73.69 98 ARG A O 1
ATOM 780 N N . THR A 1 99 ? 13.283 0.856 -25.791 1.00 79.12 99 THR A N 1
ATOM 781 C CA . THR A 1 99 ? 12.645 1.447 -24.614 1.00 79.12 99 THR A CA 1
ATOM 782 C C . THR A 1 99 ? 11.742 0.407 -23.968 1.00 79.12 99 THR A C 1
ATOM 784 O O . THR A 1 99 ? 10.943 -0.228 -24.652 1.00 79.12 99 THR A O 1
ATOM 787 N N . ILE A 1 100 ? 11.909 0.203 -22.663 1.00 84.94 100 ILE A N 1
ATOM 788 C CA . ILE A 1 100 ? 11.095 -0.715 -21.862 1.00 84.94 100 ILE A CA 1
ATOM 789 C C . ILE A 1 100 ? 10.536 0.054 -20.670 1.00 84.94 100 ILE A C 1
ATOM 791 O O . ILE A 1 100 ? 11.289 0.729 -19.959 1.00 84.94 100 ILE A O 1
ATOM 795 N N . ASP A 1 101 ? 9.240 -0.106 -20.424 1.00 87.75 101 ASP A N 1
ATOM 796 C CA . ASP A 1 101 ? 8.589 0.395 -19.221 1.00 87.75 101 ASP A CA 1
ATOM 797 C C . ASP A 1 101 ? 8.978 -0.421 -17.991 1.00 87.75 101 ASP A C 1
ATOM 799 O O . ASP A 1 101 ? 8.989 -1.658 -17.991 1.00 87.75 101 ASP A O 1
ATOM 803 N N . ARG A 1 102 ? 9.298 0.287 -16.910 1.00 89.69 102 ARG A N 1
ATOM 804 C CA . ARG A 1 102 ? 9.620 -0.301 -15.615 1.00 89.69 102 ARG A CA 1
ATOM 805 C C . ARG A 1 102 ? 8.705 0.221 -14.531 1.00 89.69 102 ARG A C 1
ATOM 807 O O . ARG A 1 102 ? 8.648 1.424 -14.284 1.00 89.69 102 ARG A O 1
ATOM 814 N N . LEU A 1 103 ? 8.070 -0.702 -13.823 1.00 90.06 103 LEU A N 1
ATOM 815 C CA . LEU A 1 103 ? 7.359 -0.420 -12.591 1.00 90.06 103 LEU A CA 1
ATOM 816 C C . LEU A 1 103 ? 8.364 -0.256 -11.450 1.00 90.06 103 LEU A C 1
ATOM 818 O O . LEU A 1 103 ? 9.073 -1.193 -11.093 1.00 90.06 103 LEU A O 1
ATOM 822 N N . VAL A 1 104 ? 8.386 0.922 -10.843 1.00 90.56 104 VAL A N 1
ATOM 823 C CA . VAL A 1 104 ? 9.093 1.238 -9.605 1.00 90.56 104 VAL A CA 1
ATOM 824 C C . VAL A 1 104 ? 8.108 1.084 -8.449 1.00 90.56 104 VAL A C 1
ATOM 826 O O . VAL A 1 104 ? 7.145 1.842 -8.335 1.00 90.56 104 VAL A O 1
ATOM 829 N N . THR A 1 105 ? 8.354 0.108 -7.580 1.00 89.31 105 THR A N 1
ATOM 830 C CA . THR A 1 105 ? 7.528 -0.151 -6.388 1.00 89.31 105 THR A CA 1
ATOM 831 C C . THR A 1 105 ? 7.806 0.856 -5.255 1.00 89.31 105 THR A C 1
ATOM 833 O O . THR A 1 105 ? 8.851 1.496 -5.225 1.00 89.31 105 THR A O 1
ATOM 836 N N . PRO A 1 106 ? 6.933 1.046 -4.263 1.00 88.94 106 PRO A N 1
ATOM 837 C CA . PRO A 1 106 ? 7.312 1.781 -3.058 1.00 88.94 106 PRO A CA 1
ATOM 838 C C . PRO A 1 106 ? 8.191 0.933 -2.123 1.00 88.94 106 PRO A C 1
ATOM 840 O O . PRO A 1 106 ? 8.211 -0.296 -2.174 1.00 88.94 106 PRO A O 1
ATOM 843 N N . THR A 1 107 ? 8.920 1.585 -1.211 1.00 88.12 107 THR A N 1
ATOM 844 C CA . THR A 1 107 ? 9.740 0.882 -0.202 1.00 88.12 107 THR A CA 1
ATOM 845 C C . THR A 1 107 ? 8.898 0.030 0.747 1.00 88.12 107 THR A C 1
ATOM 847 O O . THR A 1 107 ? 9.326 -1.056 1.136 1.00 88.12 1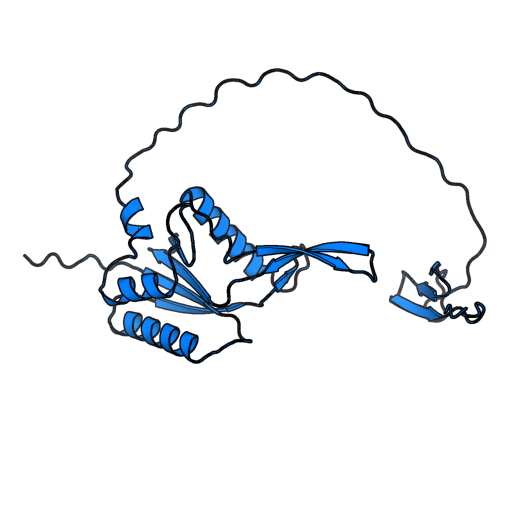07 THR A O 1
ATOM 850 N N . ILE A 1 108 ? 7.704 0.515 1.093 1.00 89.88 108 ILE A N 1
ATOM 851 C CA . ILE A 1 108 ? 6.698 -0.200 1.877 1.00 89.88 108 ILE A CA 1
ATOM 852 C C . ILE A 1 108 ? 5.308 0.083 1.301 1.00 89.88 108 ILE A C 1
ATOM 854 O O . ILE A 1 108 ? 5.005 1.228 0.963 1.00 89.88 108 ILE A O 1
ATOM 858 N N . CYS A 1 109 ? 4.470 -0.946 1.218 1.00 93.12 109 CYS A N 1
ATOM 859 C CA . CYS A 1 109 ? 3.062 -0.843 0.847 1.00 93.12 109 CYS A CA 1
ATOM 860 C C . CYS A 1 109 ? 2.217 -1.777 1.714 1.00 93.12 109 CYS A C 1
ATOM 862 O O . CYS A 1 109 ? 2.639 -2.895 2.007 1.00 93.12 109 CYS A O 1
ATOM 864 N N . LEU A 1 110 ? 1.036 -1.317 2.123 1.00 94.12 110 LEU A N 1
ATOM 865 C CA . LEU A 1 110 ? 0.045 -2.127 2.823 1.00 94.12 110 LEU A CA 1
ATOM 866 C C . LEU A 1 110 ? -1.172 -2.330 1.933 1.00 94.12 110 LEU A C 1
ATOM 868 O O . LEU A 1 110 ? -1.766 -1.356 1.487 1.00 94.12 110 LEU A O 1
ATOM 872 N N . ALA A 1 111 ? -1.577 -3.576 1.743 1.00 94.69 111 ALA A N 1
ATOM 873 C CA . ALA A 1 111 ? -2.870 -3.925 1.180 1.00 94.69 111 ALA A CA 1
ATOM 874 C C . ALA A 1 111 ? -3.757 -4.508 2.280 1.00 94.69 111 ALA A C 1
ATOM 876 O O . ALA A 1 111 ? -3.337 -5.389 3.030 1.00 94.69 111 ALA A O 1
ATOM 877 N N . VAL A 1 112 ? -4.973 -3.988 2.385 1.00 93.00 112 VAL A N 1
ATOM 878 C CA . VAL A 1 112 ? -5.957 -4.340 3.405 1.00 93.00 112 VAL A CA 1
ATOM 879 C C . VAL A 1 112 ? -7.072 -5.131 2.746 1.00 93.00 112 VAL A C 1
ATOM 881 O O . VAL A 1 112 ? -7.718 -4.636 1.818 1.00 93.00 112 VAL A O 1
ATOM 884 N N . TYR A 1 113 ? -7.309 -6.337 3.244 1.00 91.81 113 TYR A N 1
ATOM 885 C CA . TYR A 1 113 ? -8.346 -7.238 2.768 1.00 91.81 113 TYR A CA 1
ATOM 886 C C . TYR A 1 113 ? -9.381 -7.464 3.863 1.00 91.81 113 TYR A C 1
ATOM 888 O O . TYR A 1 113 ? -9.015 -7.748 4.995 1.00 91.81 113 TYR A O 1
ATOM 896 N N . ASP A 1 114 ? -10.658 -7.365 3.509 1.00 89.94 114 ASP A N 1
ATOM 897 C CA . ASP A 1 114 ? -11.787 -7.812 4.332 1.00 89.94 114 ASP A CA 1
ATOM 898 C C . ASP A 1 114 ? -12.383 -9.040 3.647 1.00 89.94 114 ASP A C 1
ATOM 900 O O . ASP A 1 114 ? -12.892 -8.911 2.526 1.00 89.94 114 ASP A O 1
ATOM 904 N N . ARG A 1 115 ? -12.277 -10.219 4.276 1.00 86.62 115 ARG A N 1
ATOM 905 C CA . ARG A 1 115 ? -12.733 -11.506 3.710 1.00 86.62 115 ARG A CA 1
ATOM 906 C C . ARG A 1 115 ? -12.259 -11.704 2.264 1.00 86.62 115 ARG A C 1
ATOM 908 O O . ARG A 1 115 ? -13.068 -11.817 1.342 1.00 86.62 115 ARG A O 1
ATOM 915 N N . ASP A 1 116 ? -10.946 -11.621 2.054 1.00 85.06 116 ASP A N 1
ATOM 916 C CA . ASP A 1 116 ? -10.260 -11.711 0.749 1.00 85.06 116 ASP A CA 1
ATOM 917 C C . ASP A 1 116 ? -10.544 -10.587 -0.262 1.00 85.06 116 ASP A C 1
ATOM 919 O O . ASP A 1 116 ? -9.914 -10.519 -1.324 1.00 85.06 116 ASP A O 1
ATOM 923 N N . ARG A 1 117 ? -11.446 -9.649 0.039 1.00 88.31 117 ARG A N 1
ATOM 924 C CA . ARG A 1 117 ? -11.699 -8.502 -0.832 1.00 88.31 117 ARG A CA 1
ATOM 925 C C . ARG A 1 117 ? -10.731 -7.377 -0.505 1.00 88.31 117 ARG A C 1
ATOM 927 O O . ARG A 1 117 ? -10.748 -6.854 0.604 1.00 88.31 117 ARG A O 1
ATOM 934 N N . LEU A 1 118 ? -9.966 -6.931 -1.500 1.00 90.81 118 LEU A N 1
ATOM 935 C CA . LEU A 1 118 ? -9.113 -5.750 -1.373 1.00 90.81 118 LEU A CA 1
ATOM 936 C C . LEU A 1 118 ? -9.974 -4.504 -1.108 1.00 90.81 118 LEU A C 1
ATOM 938 O O . LEU A 1 118 ? -10.713 -4.039 -1.984 1.00 90.81 118 LEU A O 1
ATOM 942 N N . VAL A 1 119 ? -9.889 -3.978 0.112 1.00 90.44 119 VAL A N 1
ATOM 943 C CA . VAL A 1 119 ? -10.633 -2.794 0.554 1.00 90.44 119 VAL A CA 1
ATOM 944 C C . VAL A 1 119 ? -9.761 -1.547 0.618 1.00 90.44 119 VAL A C 1
ATOM 946 O O . VAL A 1 119 ? -10.307 -0.460 0.433 1.00 90.44 119 VAL A O 1
ATOM 949 N N . GLY A 1 120 ? -8.438 -1.685 0.775 1.00 89.94 120 GLY A N 1
ATOM 950 C CA . GLY A 1 120 ? -7.501 -0.559 0.838 1.00 89.94 120 GLY A CA 1
ATOM 951 C C . GLY A 1 120 ? -6.096 -0.874 0.346 1.00 89.94 120 GLY A C 1
ATOM 952 O O . GLY A 1 120 ? -5.606 -1.975 0.574 1.00 89.94 120 GLY A O 1
ATOM 953 N N . VAL A 1 121 ? -5.420 0.113 -0.241 1.00 93.75 121 VAL A N 1
ATOM 954 C CA . VAL A 1 121 ? -3.973 0.082 -0.502 1.00 93.75 121 VAL A CA 1
ATOM 955 C C . VAL A 1 121 ? -3.346 1.357 0.050 1.00 93.75 121 VAL A C 1
ATOM 957 O O . VAL A 1 121 ? -3.883 2.438 -0.147 1.00 93.75 121 VAL A O 1
ATOM 960 N N . PHE A 1 122 ? -2.216 1.259 0.741 1.00 92.38 122 PHE A N 1
ATOM 961 C CA . PHE A 1 122 ? -1.465 2.397 1.266 1.00 92.38 122 PHE A CA 1
ATOM 962 C C . PHE A 1 122 ? 0.003 2.298 0.843 1.00 92.38 122 PHE A C 1
ATOM 964 O O . PHE A 1 122 ? 0.572 1.206 0.889 1.00 92.38 122 PHE A O 1
ATOM 971 N N . PRO A 1 123 ? 0.666 3.413 0.516 1.00 92.12 123 PRO A N 1
ATOM 972 C CA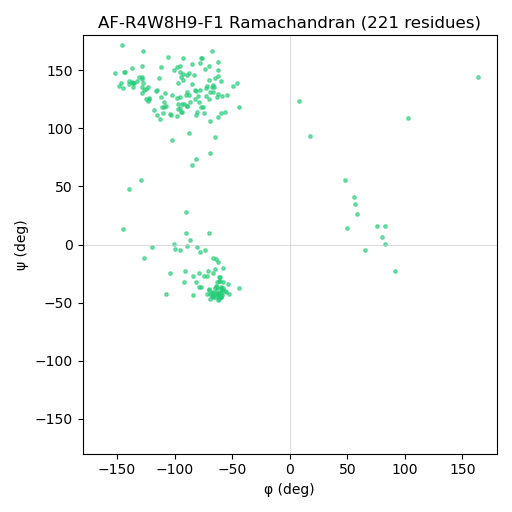 . PRO A 1 123 ? 0.102 4.762 0.418 1.00 92.12 123 PRO A CA 1
ATOM 973 C C . PRO A 1 123 ? -0.771 4.973 -0.838 1.00 92.12 123 PRO A C 1
ATOM 975 O O . PRO A 1 123 ? -0.522 4.358 -1.872 1.00 92.12 123 PRO A O 1
ATOM 978 N N . HIS A 1 124 ? -1.757 5.865 -0.743 1.00 88.81 124 HIS A N 1
ATOM 979 C CA . HIS A 1 124 ? -2.560 6.360 -1.872 1.00 88.81 124 HIS A CA 1
ATOM 980 C C . HIS A 1 124 ? -2.942 7.831 -1.651 1.00 88.81 124 HIS A C 1
ATOM 982 O O . HIS A 1 124 ? -2.707 8.384 -0.578 1.00 88.81 124 HIS A O 1
ATOM 988 N N . SER A 1 125 ? -3.529 8.471 -2.656 1.00 87.75 125 SER A N 1
ATOM 989 C CA . SER A 1 125 ? -4.013 9.850 -2.605 1.00 87.75 125 SER A CA 1
ATOM 990 C C . SER A 1 125 ? -5.390 9.954 -3.249 1.00 87.75 125 SER A C 1
ATOM 992 O O . SER A 1 125 ? -5.600 9.368 -4.304 1.00 87.75 125 SER A O 1
ATOM 994 N N . ASP A 1 126 ? -6.310 10.718 -2.667 1.00 87.62 126 ASP A N 1
ATOM 995 C CA . ASP A 1 126 ? -7.604 11.060 -3.290 1.00 87.62 126 ASP A CA 1
ATOM 996 C C . ASP A 1 126 ? -7.538 12.354 -4.130 1.00 87.62 126 ASP A C 1
ATOM 998 O O . ASP A 1 126 ? -8.554 12.890 -4.560 1.00 87.62 126 ASP A O 1
ATOM 1002 N N . GLY A 1 127 ? -6.326 12.873 -4.361 1.00 83.38 127 GLY A N 1
ATOM 1003 C CA . GLY A 1 127 ? -6.079 14.134 -5.062 1.00 83.38 127 GLY A CA 1
ATOM 1004 C C . GLY A 1 127 ? -5.994 15.349 -4.135 1.00 83.38 127 GLY A C 1
ATOM 1005 O O . GLY A 1 127 ? -5.323 16.320 -4.482 1.00 83.38 127 GLY A O 1
ATOM 1006 N N . GLU A 1 128 ? -6.580 15.278 -2.938 1.00 83.62 128 GLU A N 1
ATOM 1007 C CA . GLU A 1 128 ? -6.516 16.339 -1.926 1.00 83.62 128 GLU A CA 1
ATOM 1008 C C . GLU A 1 128 ? -5.601 15.948 -0.761 1.00 83.62 128 GLU A C 1
ATOM 1010 O O . GLU A 1 128 ? -4.792 16.749 -0.289 1.00 83.62 128 GLU A O 1
ATOM 1015 N N . THR A 1 129 ? -5.709 14.698 -0.316 1.00 84.94 129 THR A N 1
ATOM 1016 C CA . THR A 1 129 ? -5.035 14.149 0.856 1.00 84.94 129 THR A CA 1
ATOM 1017 C C . THR A 1 129 ? -4.245 12.906 0.474 1.00 84.94 129 THR A C 1
ATOM 1019 O O . THR A 1 129 ? -4.737 12.006 -0.202 1.00 84.94 129 THR A O 1
ATOM 1022 N N . THR A 1 130 ? -2.998 12.832 0.943 1.00 87.25 130 THR A N 1
ATOM 1023 C CA . THR A 1 130 ? -2.194 11.609 0.849 1.00 87.25 130 THR A CA 1
ATOM 1024 C C . THR A 1 130 ? -2.383 10.783 2.110 1.00 87.25 130 THR A C 1
ATOM 1026 O O . THR A 1 130 ? -2.047 11.237 3.198 1.00 87.25 130 THR A O 1
ATOM 1029 N N . TYR A 1 131 ? -2.858 9.555 1.943 1.00 88.62 131 TYR A N 1
ATOM 1030 C CA . TYR A 1 131 ? -2.998 8.570 3.002 1.00 88.62 131 TYR A CA 1
ATOM 1031 C C . TYR A 1 131 ? -1.760 7.684 3.052 1.00 88.62 131 TYR A C 1
ATOM 1033 O O . TYR A 1 131 ? -1.405 7.008 2.081 1.00 88.62 131 TYR A O 1
ATOM 1041 N N . THR A 1 132 ? -1.084 7.675 4.195 1.00 90.75 132 THR A N 1
ATOM 1042 C CA . THR A 1 132 ? 0.231 7.051 4.344 1.00 90.75 132 THR A CA 1
ATOM 1043 C C . THR A 1 132 ? 0.182 5.730 5.116 1.00 90.75 132 THR A C 1
ATOM 1045 O O . THR A 1 132 ? -0.747 5.431 5.862 1.00 90.75 132 THR A O 1
ATOM 1048 N N . VAL A 1 133 ? 1.234 4.916 4.970 1.00 91.50 133 VAL A N 1
ATOM 1049 C CA . VAL A 1 133 ? 1.393 3.664 5.734 1.00 91.50 133 VAL A CA 1
ATOM 1050 C C . VAL A 1 133 ? 1.424 3.892 7.257 1.00 91.50 133 VAL A C 1
ATOM 1052 O O . VAL A 1 133 ? 0.744 3.152 7.963 1.00 91.50 133 VAL A O 1
ATOM 1055 N N . PRO A 1 134 ? 2.167 4.879 7.806 1.00 89.75 134 PRO A N 1
ATOM 1056 C CA . PRO A 1 134 ? 2.147 5.152 9.244 1.00 89.75 134 PRO A CA 1
ATOM 1057 C C . PRO A 1 134 ? 0.761 5.508 9.790 1.00 89.75 134 PRO A C 1
ATOM 1059 O O . PRO A 1 134 ? 0.417 5.049 10.874 1.00 89.75 134 PRO A O 1
ATOM 1062 N N . GLU A 1 135 ? -0.030 6.286 9.048 1.00 88.88 135 GLU A N 1
ATOM 1063 C CA . GLU A 1 135 ? -1.399 6.646 9.444 1.00 88.88 135 GLU A CA 1
ATOM 1064 C C . GLU A 1 135 ? -2.310 5.420 9.449 1.00 88.88 135 GLU A C 1
ATOM 1066 O O . GLU A 1 135 ? -3.008 5.186 10.431 1.00 88.88 135 GLU A O 1
ATOM 1071 N N . ALA A 1 136 ? -2.232 4.577 8.414 1.00 89.25 136 ALA A N 1
ATOM 1072 C CA . ALA A 1 136 ? -2.983 3.326 8.375 1.00 89.25 136 ALA A CA 1
ATOM 1073 C C . ALA A 1 136 ? -2.636 2.413 9.564 1.00 89.25 136 ALA A C 1
ATOM 1075 O O . ALA A 1 136 ? -3.530 1.875 10.212 1.00 89.25 136 ALA A O 1
ATOM 1076 N N . ILE A 1 137 ? -1.348 2.282 9.904 1.00 90.50 137 ILE A N 1
ATOM 1077 C CA . ILE A 1 137 ? -0.903 1.527 11.085 1.00 90.50 137 ILE A CA 1
ATOM 1078 C C . ILE A 1 137 ? -1.439 2.160 12.377 1.00 90.50 137 ILE A C 1
ATOM 1080 O O . ILE A 1 137 ? -1.822 1.438 13.294 1.00 90.50 137 ILE A O 1
ATOM 1084 N N . ALA A 1 138 ? -1.469 3.491 12.476 1.00 89.62 138 ALA A N 1
ATOM 1085 C CA . ALA A 1 138 ? -1.992 4.177 13.653 1.00 89.62 138 ALA A CA 1
ATOM 1086 C C . ALA A 1 138 ? -3.484 3.884 13.877 1.00 89.62 138 ALA A C 1
ATOM 1088 O O . ALA A 1 138 ? -3.851 3.586 15.010 1.00 89.62 138 ALA A O 1
ATOM 1089 N N . SER A 1 139 ? -4.304 3.882 12.820 1.00 87.31 139 SER A N 1
ATOM 1090 C CA . SER A 1 139 ? -5.720 3.487 12.904 1.00 87.31 139 SER A CA 1
ATOM 1091 C C . SER A 1 139 ? -5.884 2.012 13.275 1.00 87.31 139 SER A C 1
ATOM 1093 O O . SER A 1 139 ? -6.623 1.675 14.195 1.00 87.31 139 SER A O 1
ATOM 1095 N N . LEU A 1 140 ? -5.113 1.118 12.644 1.00 87.94 140 LEU A N 1
ATOM 1096 C CA . LEU A 1 140 ? -5.162 -0.311 12.974 1.00 87.94 140 LEU A CA 1
ATOM 1097 C C . LEU A 1 140 ? -4.776 -0.591 14.431 1.00 87.94 140 LEU A C 1
ATOM 1099 O O . LEU A 1 140 ? -5.253 -1.550 15.014 1.00 87.94 140 LEU A O 1
ATOM 1103 N N . ARG A 1 141 ? -3.952 0.243 15.068 1.00 86.75 141 ARG A N 1
ATOM 1104 C CA . ARG A 1 141 ? -3.643 0.084 16.497 1.00 86.75 141 ARG A CA 1
ATOM 1105 C C . ARG A 1 141 ? -4.805 0.440 17.418 1.00 86.75 141 ARG A C 1
ATOM 1107 O O . ARG A 1 141 ? -4.831 -0.043 18.546 1.00 86.75 141 ARG A O 1
ATOM 1114 N N . THR A 1 142 ? -5.709 1.322 16.997 1.00 84.62 142 THR A N 1
ATOM 1115 C CA . THR A 1 142 ? -6.836 1.776 17.825 1.00 84.62 142 THR A CA 1
ATOM 1116 C C . THR A 1 142 ? -8.072 0.894 17.674 1.00 84.62 142 THR A C 1
ATOM 1118 O O . THR A 1 142 ? -9.065 1.135 18.355 1.00 84.62 142 THR A O 1
ATOM 1121 N N . GLY A 1 143 ? -8.026 -0.142 16.827 1.00 74.50 143 GLY A N 1
ATOM 1122 C CA . GLY A 1 143 ? -9.225 -0.912 16.478 1.00 74.50 143 GLY A CA 1
ATOM 1123 C C . GLY A 1 143 ? -10.090 -0.233 15.427 1.00 74.50 143 GLY A C 1
ATOM 1124 O O . GLY A 1 143 ? -11.185 -0.706 15.132 1.00 74.50 143 GLY A O 1
ATOM 1125 N N . GLU A 1 144 ? -9.618 0.877 14.865 1.00 76.38 144 GLU A N 1
ATOM 1126 C CA . GLU A 1 144 ? -10.349 1.640 13.872 1.00 76.38 144 GLU A CA 1
ATOM 1127 C C . GLU A 1 144 ? -9.881 1.242 12.475 1.00 76.38 144 GLU A C 1
ATOM 1129 O O . GLU A 1 144 ? -8.689 1.077 12.196 1.00 76.38 144 GLU A O 1
ATOM 1134 N N . LEU A 1 145 ? -10.831 1.116 11.551 1.00 74.06 145 LEU A N 1
ATOM 1135 C CA . LEU A 1 145 ? -10.467 1.040 10.146 1.00 74.06 145 LEU A CA 1
ATOM 1136 C C . LEU A 1 145 ? -9.870 2.394 9.735 1.00 74.06 145 LEU A C 1
ATOM 1138 O O . LEU A 1 145 ? -10.432 3.430 10.098 1.00 74.06 145 LEU A O 1
ATOM 1142 N N . PRO A 1 146 ? -8.769 2.410 8.964 1.00 74.38 146 PRO A N 1
ATOM 1143 C CA . PRO A 1 146 ? -8.234 3.642 8.400 1.00 74.38 146 PRO A CA 1
ATOM 1144 C C . PRO A 1 146 ? -9.337 4.509 7.780 1.00 74.38 146 PRO A C 1
ATOM 1146 O O . PRO A 1 146 ? -10.217 3.985 7.095 1.00 74.38 146 PRO A O 1
ATOM 1149 N N . GLU A 1 147 ? -9.290 5.829 7.981 1.00 66.56 147 GLU A N 1
ATOM 1150 C CA . GLU A 1 147 ? -10.358 6.749 7.546 1.00 66.56 147 GLU A CA 1
ATOM 1151 C C . GLU A 1 147 ? -10.713 6.612 6.057 1.00 66.56 147 GLU A C 1
ATOM 1153 O O . GLU A 1 147 ? -11.883 6.715 5.678 1.00 66.56 147 GLU A O 1
ATOM 1158 N N . ALA A 1 148 ? -9.716 6.307 5.222 1.00 62.62 148 ALA A N 1
ATOM 1159 C CA . ALA A 1 148 ? -9.895 6.022 3.801 1.00 62.62 148 ALA A CA 1
ATOM 1160 C C . ALA A 1 148 ? -10.863 4.847 3.535 1.00 62.62 148 ALA A C 1
ATOM 1162 O O . ALA A 1 148 ? -11.606 4.859 2.557 1.00 62.62 148 ALA A O 1
ATOM 1163 N N . LEU A 1 149 ? -10.908 3.849 4.424 1.00 66.00 149 LEU A N 1
ATOM 1164 C CA . LEU A 1 149 ? -11.855 2.732 4.359 1.00 66.00 149 LEU A CA 1
ATOM 1165 C C . LEU A 1 149 ? -13.242 3.126 4.881 1.00 66.00 149 LEU A C 1
ATOM 1167 O O . LEU A 1 149 ? -14.258 2.692 4.335 1.00 66.00 149 LEU A O 1
ATOM 1171 N N . LEU A 1 150 ? -13.296 3.971 5.915 1.00 60.34 150 LEU A N 1
ATOM 1172 C CA . LEU A 1 150 ? -14.542 4.400 6.557 1.00 60.34 150 LEU A CA 1
ATOM 1173 C C . LEU A 1 150 ? -15.377 5.331 5.670 1.00 60.34 150 LEU A C 1
ATOM 1175 O O . LEU A 1 150 ? -16.598 5.168 5.608 1.00 60.34 150 LEU A O 1
ATOM 1179 N N . ARG A 1 151 ? -14.750 6.245 4.913 1.00 58.06 151 ARG A N 1
ATOM 1180 C CA . ARG A 1 151 ? -15.464 7.130 3.964 1.00 58.06 151 ARG 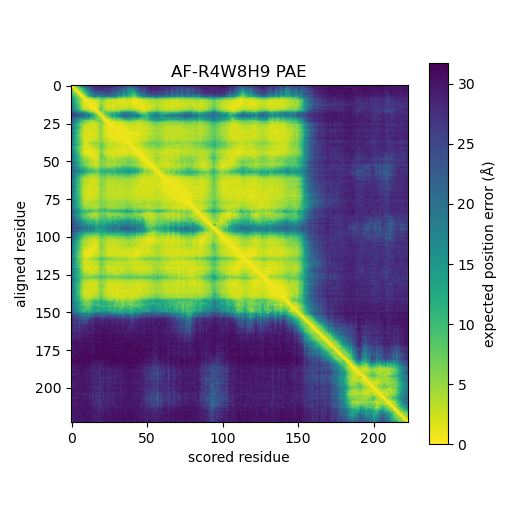A CA 1
ATOM 1181 C C . ARG A 1 151 ? -16.262 6.360 2.900 1.00 58.06 151 ARG A C 1
ATOM 1183 O O . ARG A 1 151 ? -17.209 6.901 2.332 1.00 58.06 151 ARG A O 1
ATOM 1190 N N . ARG A 1 152 ? -15.937 5.085 2.660 1.00 51.28 152 ARG A N 1
ATOM 1191 C CA . ARG A 1 152 ? -16.599 4.225 1.668 1.00 51.28 152 ARG A CA 1
ATOM 1192 C C . ARG A 1 152 ? -17.786 3.429 2.214 1.00 51.28 152 ARG A C 1
ATOM 1194 O O . ARG A 1 152 ? -18.673 3.077 1.440 1.00 51.28 152 ARG A O 1
ATOM 1201 N N . GLY A 1 153 ? -17.856 3.187 3.525 1.00 43.94 153 GLY A N 1
ATOM 1202 C CA . GLY A 1 153 ? -18.987 2.482 4.144 1.00 43.94 153 GLY A CA 1
ATOM 1203 C C . GLY A 1 153 ? -20.330 3.221 4.021 1.00 43.94 153 GLY A C 1
ATOM 1204 O O . GLY A 1 153 ? -21.374 2.632 4.283 1.00 43.94 153 GLY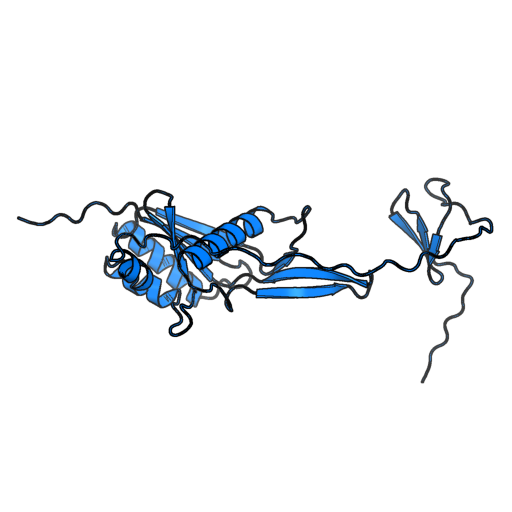 A O 1
ATOM 1205 N N . GLY A 1 154 ? -20.311 4.497 3.613 1.00 36.09 154 GLY A N 1
ATOM 1206 C CA . GLY A 1 154 ? -21.483 5.372 3.541 1.00 36.09 154 GLY A CA 1
ATOM 1207 C C . GLY A 1 154 ? -22.115 5.585 2.160 1.00 36.09 154 GLY A C 1
ATOM 1208 O O . GLY A 1 154 ? -23.089 6.329 2.080 1.00 36.09 154 GLY A O 1
ATOM 1209 N N . VAL A 1 155 ? -21.619 4.983 1.070 1.00 39.66 155 VAL A N 1
ATOM 1210 C CA . VAL A 1 155 ? -22.187 5.238 -0.270 1.00 39.66 155 VAL A CA 1
ATOM 1211 C C . VAL A 1 155 ? -23.091 4.090 -0.720 1.00 39.66 155 VAL A C 1
ATOM 1213 O O . VAL A 1 155 ? -22.656 3.142 -1.371 1.00 39.66 155 VAL A O 1
ATOM 1216 N N . ALA A 1 156 ? -24.376 4.214 -0.383 1.00 39.22 156 ALA A N 1
ATOM 1217 C CA . ALA A 1 156 ? -25.462 3.518 -1.062 1.00 39.22 156 ALA A CA 1
ATOM 1218 C C . ALA A 1 156 ? -25.508 3.907 -2.555 1.00 39.22 156 ALA A C 1
ATOM 1220 O O . ALA A 1 156 ? -25.283 5.065 -2.907 1.00 39.22 156 ALA A O 1
ATOM 1221 N N . GLU A 1 157 ? -25.778 2.909 -3.401 1.00 38.94 157 GLU A N 1
ATOM 1222 C CA . GLU A 1 157 ? -26.219 2.975 -4.804 1.00 38.94 157 GLU A CA 1
ATOM 1223 C C . GLU A 1 157 ? -26.014 4.305 -5.547 1.00 38.94 157 GLU A C 1
ATOM 1225 O O . GLU A 1 157 ? -26.893 5.165 -5.609 1.00 38.94 157 GLU A O 1
ATOM 1230 N N . ARG A 1 158 ? -24.885 4.425 -6.254 1.00 35.94 158 ARG A N 1
ATOM 1231 C CA . ARG A 1 158 ? -24.829 5.297 -7.430 1.00 35.94 158 ARG A CA 1
ATOM 1232 C C . ARG A 1 158 ? -25.270 4.513 -8.659 1.00 35.94 158 ARG A C 1
ATOM 1234 O O . ARG A 1 158 ? -24.486 3.814 -9.292 1.00 35.94 158 ARG A O 1
ATOM 1241 N N . THR A 1 159 ? -26.552 4.665 -8.969 1.00 39.41 159 THR A N 1
ATOM 1242 C CA . THR A 1 159 ? -27.162 4.425 -10.278 1.00 39.41 159 THR A CA 1
ATOM 1243 C C . THR A 1 159 ? -26.285 5.030 -11.373 1.00 39.41 159 THR A C 1
ATOM 1245 O O . THR A 1 159 ? -26.061 6.240 -11.408 1.00 39.41 159 THR A O 1
ATOM 1248 N N . THR A 1 160 ? -25.780 4.189 -12.268 1.00 32.88 160 THR A N 1
ATOM 1249 C CA . THR A 1 160 ? -25.040 4.596 -13.462 1.00 32.88 160 THR A CA 1
ATOM 1250 C C . THR A 1 160 ? -25.941 5.409 -14.402 1.00 32.88 160 THR A C 1
ATOM 1252 O O . THR A 1 160 ? -27.010 4.931 -14.792 1.00 32.88 160 THR A O 1
ATOM 1255 N N . PRO A 1 161 ? -25.547 6.621 -14.837 1.00 36.09 161 PRO A N 1
ATOM 1256 C CA . PRO A 1 161 ? -26.189 7.264 -15.973 1.00 36.09 161 PRO A CA 1
ATOM 1257 C C . PRO A 1 161 ? -25.773 6.541 -17.258 1.00 36.09 161 PRO A C 1
ATOM 1259 O O . PRO A 1 161 ? -24.591 6.355 -17.541 1.00 36.09 161 PRO A O 1
ATOM 1262 N N . ARG A 1 162 ? -26.772 6.140 -18.045 1.00 34.47 162 ARG A N 1
ATOM 1263 C CA . ARG A 1 162 ? -26.628 5.571 -19.390 1.00 34.47 162 ARG A CA 1
ATOM 1264 C C . ARG A 1 162 ? -25.813 6.519 -20.291 1.00 34.47 162 ARG A C 1
ATOM 1266 O O . ARG A 1 162 ? -26.205 7.682 -20.402 1.00 34.47 162 ARG A O 1
ATOM 1273 N N . PRO A 1 163 ? -24.753 6.060 -20.982 1.00 41.59 163 PRO A N 1
ATOM 1274 C CA . PRO A 1 163 ? -24.001 6.920 -21.886 1.00 41.59 163 PRO A CA 1
ATOM 1275 C C . PRO A 1 163 ? -24.858 7.314 -23.096 1.00 41.59 163 PRO A C 1
ATOM 1277 O O . PRO A 1 163 ? -25.567 6.490 -23.682 1.00 41.59 163 PRO A O 1
ATOM 1280 N N . ALA A 1 164 ? -24.804 8.597 -23.451 1.00 39.91 164 ALA A N 1
ATOM 1281 C CA . ALA A 1 164 ? -25.399 9.138 -24.663 1.00 39.91 164 ALA A CA 1
ATOM 1282 C C . ALA A 1 164 ? -24.451 8.915 -25.857 1.00 39.91 164 ALA A C 1
ATOM 1284 O O . ALA A 1 164 ? -23.288 9.296 -25.817 1.00 39.91 164 ALA A O 1
ATOM 1285 N N . THR A 1 165 ? -25.000 8.266 -26.884 1.00 38.50 165 THR A N 1
ATOM 1286 C CA . THR A 1 165 ? -24.666 8.270 -28.323 1.00 38.50 165 THR A CA 1
ATOM 1287 C C . THR A 1 165 ? -23.390 8.983 -28.801 1.00 38.50 165 THR A C 1
ATOM 1289 O O . THR A 1 165 ? -23.254 10.198 -28.682 1.00 38.50 165 THR A O 1
ATOM 1292 N N . ALA A 1 166 ? -22.538 8.212 -29.485 1.00 41.62 166 ALA A N 1
ATOM 1293 C CA . ALA A 1 166 ? -21.392 8.659 -30.281 1.00 41.62 166 ALA A CA 1
ATOM 1294 C C . ALA A 1 166 ? -21.794 9.387 -31.589 1.00 41.62 166 ALA A C 1
ATOM 1296 O O . ALA A 1 166 ? -22.850 9.077 -32.149 1.00 41.62 166 ALA A O 1
ATOM 1297 N N . PRO A 1 167 ? -20.945 10.285 -32.133 1.00 43.50 167 PRO A N 1
ATOM 1298 C CA . PRO A 1 167 ? -21.030 10.759 -33.516 1.00 43.50 167 PRO A CA 1
ATOM 1299 C C . PRO A 1 167 ? -20.149 9.936 -34.494 1.00 43.50 167 PRO A C 1
ATOM 1301 O O . PRO A 1 167 ? -19.232 9.239 -34.056 1.00 43.50 167 PRO A O 1
ATOM 1304 N N . PRO A 1 168 ? -20.430 9.992 -35.815 1.00 42.94 168 PRO A N 1
ATOM 1305 C CA . PRO A 1 168 ? -19.869 9.078 -36.813 1.00 42.94 168 PRO A CA 1
ATOM 1306 C C . PRO A 1 168 ? -18.488 9.471 -37.360 1.00 42.94 168 PRO A C 1
ATOM 1308 O O . PRO A 1 168 ? -18.096 10.636 -37.391 1.00 42.94 168 PRO A O 1
ATOM 1311 N N . SER A 1 169 ? -17.801 8.430 -37.832 1.00 46.91 169 SER A N 1
ATOM 1312 C CA . SER A 1 169 ? -16.477 8.374 -38.453 1.00 46.91 169 SER A CA 1
ATOM 1313 C C . SER A 1 169 ? -16.366 9.160 -39.767 1.00 46.91 169 SER A C 1
ATOM 1315 O O . SER A 1 169 ? -17.297 9.163 -40.571 1.00 46.91 169 SER A O 1
ATOM 1317 N N . GLY A 1 170 ? -15.193 9.756 -40.008 1.00 34.72 170 GLY A N 1
ATOM 1318 C CA . GLY A 1 170 ? -14.787 10.338 -41.291 1.00 34.72 170 GLY A CA 1
ATOM 1319 C C . GLY A 1 170 ? -13.342 9.956 -41.638 1.00 34.72 170 GLY A C 1
ATOM 1320 O O . GLY A 1 170 ? -12.472 9.974 -40.769 1.00 34.72 170 GLY A O 1
ATOM 1321 N N . ASP A 1 171 ? -13.142 9.571 -42.898 1.00 44.31 171 ASP A N 1
ATOM 1322 C CA . ASP A 1 171 ? -11.958 8.970 -43.529 1.00 44.31 171 ASP A CA 1
ATOM 1323 C C . ASP A 1 171 ? -10.670 9.813 -43.541 1.00 44.31 171 ASP A C 1
ATOM 1325 O O . ASP A 1 171 ? -10.727 11.026 -43.739 1.00 44.31 171 ASP A O 1
ATOM 1329 N N . LEU A 1 172 ? -9.502 9.145 -43.521 1.00 43.09 172 LEU A N 1
ATOM 1330 C CA . LEU A 1 172 ? -8.247 9.653 -44.107 1.00 43.09 172 LEU A CA 1
ATOM 1331 C C . LEU A 1 172 ? -7.391 8.527 -44.748 1.00 43.09 172 LEU A C 1
ATOM 1333 O O . LEU A 1 172 ? -7.434 7.391 -44.272 1.00 43.09 172 LEU A O 1
ATOM 1337 N N . PRO A 1 173 ? -6.609 8.814 -45.819 1.00 40.38 173 PRO A N 1
ATOM 1338 C CA . PRO A 1 173 ? -5.985 7.797 -46.668 1.00 40.38 173 PRO A CA 1
ATOM 1339 C C . PRO A 1 173 ? -4.506 7.478 -46.361 1.00 40.38 173 PRO A C 1
ATOM 1341 O O . PRO A 1 173 ? -3.724 8.315 -45.913 1.00 40.38 173 PRO A O 1
ATOM 1344 N N . SER A 1 174 ? -4.153 6.234 -46.700 1.00 49.78 174 SER A N 1
ATOM 1345 C CA . SER A 1 174 ? -2.866 5.527 -46.590 1.00 49.78 174 SER A CA 1
ATOM 1346 C C . SER A 1 174 ? -1.792 6.007 -47.570 1.00 49.78 174 SER A C 1
ATOM 1348 O O . SER A 1 174 ? -2.082 6.097 -48.760 1.00 49.78 174 SER A O 1
ATOM 1350 N N . TRP A 1 175 ? -0.542 6.178 -47.106 1.00 36.72 175 TRP A N 1
ATOM 1351 C CA . TRP A 1 175 ? 0.643 6.190 -47.976 1.00 36.72 175 TRP A CA 1
ATOM 1352 C C . TRP A 1 175 ? 1.890 5.554 -47.329 1.00 36.72 175 TRP A C 1
ATOM 1354 O O . TRP A 1 175 ? 2.281 5.902 -46.219 1.00 36.72 175 TRP A O 1
ATOM 1364 N N . ASN A 1 176 ? 2.545 4.721 -48.149 1.00 42.41 176 ASN A N 1
ATOM 1365 C CA . ASN A 1 176 ? 3.990 4.466 -48.268 1.00 42.41 176 ASN A CA 1
ATOM 1366 C C . ASN A 1 176 ? 4.614 3.199 -47.656 1.00 42.41 176 ASN A C 1
ATOM 1368 O O . ASN A 1 176 ? 4.872 3.082 -46.465 1.00 42.41 176 ASN A O 1
ATOM 1372 N N . ARG A 1 177 ? 5.003 2.309 -48.581 1.00 45.56 177 ARG A N 1
ATOM 1373 C CA . ARG A 1 177 ? 5.971 1.214 -48.447 1.00 45.56 177 ARG A CA 1
ATOM 1374 C C . ARG A 1 177 ? 7.064 1.412 -49.509 1.00 45.56 177 ARG A C 1
ATOM 1376 O O . ARG A 1 177 ? 6.697 1.630 -50.664 1.00 45.56 177 ARG A O 1
ATOM 1383 N N . PRO A 1 178 ? 8.358 1.259 -49.181 1.00 41.97 178 PRO A N 1
ATOM 1384 C CA . PRO A 1 178 ? 9.381 0.994 -50.195 1.00 41.97 178 PRO A CA 1
ATOM 1385 C C . PRO A 1 178 ? 9.987 -0.419 -50.102 1.00 41.97 178 PRO A C 1
ATOM 1387 O O . PRO A 1 178 ? 10.015 -1.050 -49.048 1.00 41.97 178 PRO A O 1
ATOM 1390 N N . THR A 1 179 ? 10.443 -0.886 -51.263 1.00 39.94 179 THR A N 1
ATOM 1391 C CA . THR A 1 179 ? 10.920 -2.229 -51.642 1.00 39.94 179 THR A CA 1
ATOM 1392 C C . THR A 1 179 ? 12.433 -2.404 -51.411 1.00 39.94 179 THR A C 1
ATOM 1394 O O . THR A 1 179 ? 13.184 -1.460 -51.639 1.00 39.94 179 THR A O 1
ATOM 1397 N N . MET A 1 180 ? 12.893 -3.608 -51.032 1.00 35.25 180 MET A N 1
ATOM 1398 C CA . MET A 1 180 ? 14.318 -3.970 -50.859 1.00 35.25 180 MET A CA 1
ATOM 1399 C C . MET A 1 180 ? 14.888 -4.761 -52.053 1.00 35.25 180 MET A C 1
ATOM 1401 O O . MET A 1 180 ? 14.164 -5.537 -52.677 1.00 35.25 180 MET A O 1
ATOM 1405 N N . ALA A 1 181 ? 16.193 -4.615 -52.317 1.00 35.81 181 ALA A N 1
ATOM 1406 C CA . ALA A 1 181 ? 16.980 -5.451 -53.230 1.00 35.81 181 ALA A CA 1
ATOM 1407 C C . ALA A 1 181 ? 18.243 -6.003 -52.529 1.00 35.81 181 ALA A C 1
ATOM 1409 O O . ALA A 1 181 ? 18.890 -5.290 -51.766 1.00 35.81 181 ALA A O 1
ATOM 1410 N N . ALA A 1 182 ? 18.531 -7.283 -52.801 1.00 40.25 182 ALA A N 1
ATOM 1411 C CA . ALA A 1 182 ? 19.657 -8.126 -52.360 1.00 40.25 182 ALA A CA 1
ATOM 1412 C C . ALA A 1 182 ? 21.018 -7.671 -52.941 1.00 40.25 182 ALA A C 1
ATOM 1414 O O . ALA A 1 182 ? 21.024 -6.918 -53.908 1.00 40.25 182 ALA A O 1
ATOM 1415 N N . GLY A 1 183 ? 22.209 -8.098 -52.508 1.00 46.75 183 GLY A N 1
ATOM 1416 C CA . GLY A 1 183 ? 22.692 -9.092 -51.541 1.00 46.75 183 GLY A CA 1
ATOM 1417 C C . GLY A 1 183 ? 24.182 -9.358 -51.854 1.00 46.75 183 GLY A C 1
ATOM 1418 O O . GLY A 1 183 ? 24.554 -9.342 -53.024 1.00 46.75 183 GLY A O 1
ATOM 1419 N N . GLU A 1 184 ? 25.029 -9.594 -50.847 1.00 39.97 184 GLU A N 1
ATOM 1420 C CA . GLU A 1 184 ? 26.439 -10.006 -51.007 1.00 39.97 184 GLU A CA 1
ATOM 1421 C C . GLU A 1 184 ? 26.836 -10.942 -49.848 1.00 39.97 184 GLU A C 1
ATOM 1423 O O . GLU A 1 184 ? 26.390 -10.757 -48.714 1.00 39.97 184 GLU A O 1
ATOM 1428 N N . SER A 1 185 ? 27.593 -11.999 -50.163 1.00 51.84 185 SER A N 1
ATOM 1429 C CA . SER A 1 185 ? 27.790 -13.199 -49.334 1.00 51.84 185 SER A CA 1
ATOM 1430 C C . SER A 1 185 ? 28.534 -12.946 -48.016 1.00 51.84 185 SER A C 1
ATOM 1432 O O . SER A 1 185 ? 29.566 -12.275 -47.993 1.00 51.84 185 SER A O 1
ATOM 1434 N N . ARG A 1 186 ? 28.020 -13.532 -46.926 1.00 56.81 186 ARG A N 1
ATOM 1435 C CA . ARG A 1 186 ? 28.459 -13.325 -45.538 1.00 56.81 186 ARG A CA 1
ATOM 1436 C C . ARG A 1 186 ? 29.468 -14.389 -45.069 1.00 56.81 186 ARG A C 1
ATOM 1438 O O . ARG A 1 186 ? 29.487 -15.495 -45.605 1.00 56.81 186 ARG A O 1
ATOM 1445 N N . PRO A 1 187 ? 30.343 -14.070 -44.098 1.00 59.97 187 PRO A N 1
ATOM 1446 C CA . PRO A 1 187 ? 31.201 -15.065 -43.455 1.00 59.97 187 PRO A CA 1
ATOM 1447 C C . PRO A 1 187 ? 30.367 -15.999 -42.562 1.00 59.97 187 PRO A C 1
ATOM 1449 O O . PRO A 1 187 ? 29.457 -15.534 -41.890 1.00 59.97 187 PRO A O 1
ATOM 1452 N N . ALA A 1 188 ? 30.681 -17.296 -42.531 1.00 66.56 188 ALA A N 1
ATOM 1453 C CA . ALA A 1 188 ? 29.946 -18.285 -41.736 1.00 66.56 188 ALA A CA 1
ATOM 1454 C C . ALA A 1 188 ? 30.478 -18.407 -40.294 1.00 66.56 188 ALA A C 1
ATOM 1456 O O . ALA A 1 188 ? 31.677 -18.265 -40.037 1.00 66.56 188 ALA A O 1
ATOM 1457 N N . CYS A 1 189 ? 29.574 -18.696 -39.362 1.00 64.75 189 CYS A N 1
ATOM 1458 C CA . CYS A 1 189 ? 29.803 -18.835 -37.934 1.00 64.75 189 CYS A CA 1
ATOM 1459 C C . CYS A 1 189 ? 30.678 -20.060 -37.648 1.00 64.75 189 CYS A C 1
ATOM 1461 O O . CYS A 1 189 ? 30.376 -21.151 -38.134 1.00 64.75 189 CYS A O 1
ATOM 1463 N N . PRO A 1 190 ? 31.740 -19.928 -36.841 1.00 59.91 190 PRO A N 1
ATOM 1464 C CA . PRO A 1 190 ? 32.611 -21.053 -36.521 1.00 59.91 190 PRO A CA 1
ATOM 1465 C C . PRO A 1 190 ? 31.960 -22.102 -35.602 1.00 59.91 190 PRO A C 1
ATOM 1467 O O . PRO A 1 190 ? 32.397 -23.250 -35.639 1.00 59.91 190 PRO A O 1
ATOM 1470 N N . ASP A 1 191 ? 30.931 -21.744 -34.821 1.00 56.16 191 ASP A N 1
ATOM 1471 C CA . ASP A 1 191 ? 30.298 -22.666 -33.861 1.00 56.16 191 ASP A CA 1
ATOM 1472 C C . ASP A 1 191 ? 29.109 -23.446 -34.443 1.00 56.16 191 ASP A C 1
ATOM 1474 O O . ASP A 1 191 ? 28.903 -24.603 -34.078 1.00 56.16 191 ASP A O 1
ATOM 1478 N N . CYS A 1 192 ? 28.346 -22.866 -35.374 1.00 69.50 192 CYS A N 1
ATOM 1479 C CA . CYS A 1 192 ? 27.184 -23.540 -35.975 1.00 69.50 192 CYS A CA 1
ATOM 1480 C C . CYS A 1 192 ? 27.182 -23.587 -37.512 1.00 69.50 192 CYS A C 1
ATOM 1482 O O . CYS A 1 192 ? 26.404 -24.345 -38.085 1.00 69.50 192 CYS A O 1
ATOM 1484 N N . GLY A 1 193 ? 28.062 -22.844 -38.191 1.00 58.88 193 GLY A N 1
ATOM 1485 C CA . GLY A 1 193 ? 28.139 -22.800 -39.656 1.00 58.88 193 GLY A CA 1
ATOM 1486 C C . GLY A 1 193 ? 27.155 -21.846 -40.345 1.00 58.88 193 GLY A C 1
ATOM 1487 O O . GLY A 1 193 ? 27.190 -21.767 -41.571 1.00 58.88 193 GLY A O 1
ATOM 1488 N N . ASP A 1 194 ? 26.315 -21.121 -39.595 1.00 67.19 194 ASP A N 1
ATOM 1489 C CA . ASP A 1 194 ? 25.331 -20.163 -40.133 1.00 67.19 194 ASP A CA 1
ATOM 1490 C C . ASP A 1 194 ? 25.951 -18.821 -40.550 1.00 67.19 194 ASP A C 1
ATOM 1492 O O . ASP A 1 194 ? 26.989 -18.418 -40.035 1.00 67.19 194 ASP A O 1
ATOM 1496 N N . ASP A 1 195 ? 25.311 -18.088 -41.461 1.00 63.03 195 ASP A N 1
ATOM 1497 C CA . ASP A 1 195 ? 25.795 -16.781 -41.925 1.00 63.03 195 ASP A CA 1
ATOM 1498 C C . ASP A 1 195 ? 25.860 -15.739 -40.792 1.00 63.03 195 ASP A C 1
ATOM 1500 O O . ASP A 1 195 ? 24.879 -15.491 -40.092 1.00 63.03 195 ASP A O 1
ATOM 1504 N N . LEU A 1 196 ? 27.004 -15.067 -40.649 1.00 67.12 196 LEU A N 1
ATOM 1505 C CA . LEU A 1 196 ? 27.224 -14.026 -39.646 1.00 67.12 196 LEU A CA 1
ATOM 1506 C C . LEU A 1 196 ? 26.732 -12.662 -40.130 1.00 67.12 196 LEU A C 1
ATOM 1508 O O . LEU A 1 196 ? 26.990 -12.229 -41.261 1.00 67.12 196 LEU A O 1
ATOM 1512 N N . THR A 1 197 ? 26.090 -11.929 -39.227 1.00 67.00 197 THR A N 1
ATOM 1513 C CA . THR A 1 197 ? 25.678 -10.545 -39.444 1.00 67.00 197 THR A CA 1
ATOM 1514 C C . THR A 1 197 ? 26.761 -9.605 -38.916 1.00 67.00 197 THR A C 1
ATOM 1516 O O . THR A 1 197 ? 27.008 -9.557 -37.719 1.00 67.00 197 THR A O 1
ATOM 1519 N N . ASN A 1 198 ? 27.417 -8.841 -39.802 1.00 61.28 198 ASN A N 1
ATOM 1520 C CA . ASN A 1 198 ? 28.328 -7.769 -39.385 1.00 61.28 198 ASN A CA 1
ATOM 1521 C C . ASN A 1 198 ? 27.526 -6.511 -39.044 1.00 61.28 198 ASN A C 1
ATOM 1523 O O . ASN A 1 198 ? 26.956 -5.874 -39.934 1.00 61.28 198 ASN A O 1
ATOM 1527 N N . VAL A 1 199 ? 27.508 -6.148 -37.768 1.00 61.06 199 VAL A N 1
ATOM 1528 C CA . VAL A 1 199 ? 26.976 -4.879 -37.283 1.00 61.06 199 VAL A CA 1
ATOM 1529 C C . VAL A 1 199 ? 28.141 -4.104 -36.681 1.00 61.06 199 VAL A C 1
ATOM 1531 O O . VAL A 1 199 ? 28.709 -4.496 -35.669 1.00 61.06 199 VAL A O 1
ATOM 1534 N N . GLN A 1 200 ? 28.529 -3.002 -37.329 1.00 63.16 200 GLN A N 1
ATOM 1535 C CA . GLN A 1 200 ? 29.554 -2.071 -36.828 1.00 63.16 200 GLN A CA 1
ATOM 1536 C C . GLN A 1 200 ? 30.928 -2.709 -36.523 1.00 63.16 200 GLN A C 1
ATOM 1538 O O . GLN A 1 200 ? 31.627 -2.279 -35.608 1.00 63.16 200 GLN A O 1
ATOM 1543 N N . GLY A 1 201 ? 31.351 -3.712 -37.299 1.00 58.41 201 GLY A N 1
ATOM 1544 C CA . GLY A 1 201 ? 32.626 -4.397 -37.079 1.00 58.41 201 GLY A CA 1
ATOM 1545 C C . GLY A 1 201 ? 32.561 -5.483 -36.008 1.00 58.41 201 GLY A C 1
ATOM 1546 O O . GLY A 1 201 ? 33.600 -5.921 -35.519 1.00 58.41 201 GLY A O 1
ATOM 1547 N N . ILE A 1 202 ? 31.361 -5.918 -35.629 1.00 59.03 202 ILE A N 1
ATOM 1548 C CA . ILE A 1 202 ? 31.120 -7.069 -34.761 1.00 59.03 202 ILE A CA 1
ATOM 1549 C C . ILE A 1 202 ? 30.240 -8.049 -35.539 1.00 59.03 202 ILE A C 1
ATOM 1551 O O . ILE A 1 202 ? 29.198 -7.681 -36.074 1.00 59.03 202 ILE A O 1
ATOM 1555 N N . LEU A 1 203 ? 30.710 -9.285 -35.655 1.00 69.69 203 LEU A N 1
ATOM 1556 C CA . LEU A 1 203 ? 30.011 -10.408 -36.260 1.00 69.69 203 LEU A CA 1
ATOM 1557 C C . LEU A 1 203 ? 29.181 -11.107 -35.181 1.00 69.69 203 LEU A C 1
ATOM 1559 O O . LEU A 1 203 ? 29.742 -11.602 -34.201 1.00 69.69 203 LEU A O 1
ATOM 1563 N N . ASP A 1 204 ? 27.869 -11.136 -35.389 1.00 62.75 204 ASP A N 1
ATOM 1564 C CA . ASP A 1 204 ? 26.884 -11.798 -34.531 1.00 62.75 204 ASP A CA 1
ATOM 1565 C C . ASP A 1 204 ? 26.241 -12.979 -35.275 1.00 62.75 204 ASP A C 1
ATOM 1567 O O . ASP A 1 204 ? 26.033 -12.922 -36.497 1.00 62.75 204 ASP A O 1
ATOM 1571 N N . CYS A 1 205 ? 25.958 -14.054 -34.544 1.00 64.25 205 CYS A N 1
ATOM 1572 C CA . CYS A 1 205 ? 25.238 -15.219 -35.029 1.00 64.25 205 CYS A CA 1
ATOM 1573 C C . CYS A 1 205 ? 23.870 -15.351 -34.343 1.00 64.25 205 CYS A C 1
ATOM 1575 O O . CYS A 1 205 ? 23.772 -15.822 -33.209 1.00 64.25 205 CYS A O 1
ATOM 1577 N N . ASP A 1 206 ? 22.802 -15.069 -35.093 1.00 62.50 206 ASP A N 1
ATOM 1578 C CA . ASP A 1 206 ? 21.406 -15.186 -34.640 1.00 62.50 206 ASP A CA 1
ATOM 1579 C C . ASP A 1 206 ? 20.981 -16.624 -34.261 1.00 62.50 206 ASP A C 1
ATOM 1581 O O . ASP A 1 206 ? 19.945 -16.821 -33.628 1.00 62.50 206 ASP A O 1
ATOM 1585 N N . GLY A 1 207 ? 21.753 -17.646 -34.652 1.00 55.41 207 GLY A N 1
ATOM 1586 C CA . GLY A 1 207 ? 21.447 -19.050 -34.361 1.00 55.41 207 GLY A CA 1
ATOM 1587 C C . GLY A 1 207 ? 21.917 -19.533 -32.985 1.00 55.41 207 GLY A C 1
ATOM 1588 O O . GLY A 1 207 ? 21.337 -20.473 -32.440 1.00 55.41 207 GLY A O 1
ATOM 1589 N N . CYS A 1 208 ? 22.966 -18.925 -32.421 1.00 55.78 208 CYS A N 1
ATOM 1590 C CA . CYS A 1 208 ? 23.584 -19.399 -31.175 1.00 55.78 208 CYS A CA 1
ATOM 1591 C C . CYS A 1 208 ? 24.123 -18.296 -30.247 1.00 55.78 208 CYS A C 1
ATOM 1593 O O . CYS A 1 208 ? 24.858 -18.612 -29.312 1.00 55.78 208 CYS A O 1
ATOM 1595 N N . GLU A 1 209 ? 23.765 -17.028 -30.486 1.00 58.03 209 GLU A N 1
ATOM 1596 C CA . GLU A 1 209 ? 24.148 -15.860 -29.668 1.00 58.03 209 GLU A CA 1
ATOM 1597 C C . GLU A 1 209 ? 25.677 -15.652 -29.546 1.00 58.03 209 GLU A C 1
ATOM 1599 O O . GLU A 1 209 ? 26.182 -15.082 -28.574 1.00 58.03 209 GLU A O 1
ATOM 1604 N N . TRP A 1 210 ? 26.446 -16.127 -30.532 1.00 59.66 210 TRP A N 1
ATOM 1605 C CA . TRP A 1 210 ? 27.899 -15.949 -30.586 1.00 59.66 210 TRP A CA 1
ATOM 1606 C C . TRP A 1 210 ? 28.273 -14.537 -31.065 1.00 59.66 210 TRP A C 1
ATOM 1608 O O . TRP A 1 210 ? 27.780 -14.089 -32.096 1.00 59.66 210 TRP A O 1
ATOM 1618 N N . ILE A 1 211 ? 29.208 -13.867 -30.371 1.00 62.09 211 ILE A N 1
ATOM 1619 C CA . ILE A 1 211 ? 29.662 -12.498 -30.684 1.00 62.09 211 ILE A CA 1
ATOM 1620 C C . ILE A 1 211 ? 31.191 -12.458 -30.861 1.00 62.09 211 ILE A C 1
ATOM 1622 O O . ILE A 1 211 ? 31.938 -12.809 -29.942 1.00 62.09 211 ILE A O 1
ATOM 1626 N N . GLY A 1 212 ? 31.683 -11.955 -32.002 1.00 60.88 212 GLY A N 1
ATOM 1627 C CA . GLY A 1 212 ? 33.117 -11.764 -32.266 1.00 60.88 212 GLY A CA 1
ATOM 1628 C C . GLY A 1 212 ? 33.435 -10.501 -33.072 1.00 60.88 212 GLY A C 1
ATOM 1629 O O . GLY A 1 212 ? 32.648 -10.063 -33.894 1.00 60.88 212 GLY A O 1
ATOM 1630 N N . ALA A 1 213 ? 34.597 -9.880 -32.857 1.00 58.88 213 ALA A N 1
ATOM 1631 C CA . ALA A 1 213 ? 34.968 -8.650 -33.567 1.00 58.88 213 ALA A CA 1
ATOM 1632 C C . ALA A 1 213 ? 35.548 -8.931 -34.968 1.00 58.88 213 ALA A C 1
ATOM 1634 O O . ALA A 1 213 ? 36.466 -9.744 -35.119 1.00 58.88 213 ALA A O 1
ATOM 1635 N N . ASP A 1 214 ? 35.073 -8.197 -35.973 1.00 55.34 214 ASP A N 1
ATOM 1636 C CA . ASP A 1 214 ? 35.696 -8.084 -37.288 1.00 55.34 214 ASP A CA 1
ATOM 1637 C C . ASP A 1 214 ? 37.004 -7.289 -37.146 1.00 55.34 214 ASP A C 1
ATOM 1639 O O . ASP A 1 214 ? 37.026 -6.076 -36.929 1.00 55.34 214 ASP A O 1
ATOM 1643 N N . ARG A 1 215 ? 38.137 -7.993 -37.231 1.00 51.34 215 ARG A N 1
ATOM 1644 C CA . ARG A 1 215 ? 39.487 -7.443 -36.997 1.00 51.34 215 ARG A CA 1
ATOM 1645 C C . ARG A 1 215 ? 39.967 -6.476 -38.086 1.00 51.34 215 ARG A C 1
ATOM 1647 O O . ARG A 1 215 ? 41.142 -6.112 -38.094 1.00 51.34 215 ARG A O 1
ATOM 1654 N N . THR A 1 216 ? 39.091 -6.067 -38.996 1.00 52.34 216 THR A N 1
ATOM 1655 C CA . THR A 1 216 ? 39.466 -5.324 -40.200 1.00 52.34 216 THR A CA 1
ATOM 1656 C C . THR A 1 216 ? 39.245 -3.806 -40.092 1.00 52.34 216 THR A C 1
ATOM 1658 O O . THR A 1 216 ? 39.650 -3.082 -41.000 1.00 52.34 216 THR A O 1
ATOM 1661 N N . ILE A 1 217 ? 38.679 -3.283 -38.990 1.00 43.59 217 ILE A N 1
ATOM 1662 C CA . ILE A 1 217 ? 38.360 -1.844 -38.851 1.00 43.59 217 ILE A CA 1
ATOM 1663 C C . ILE A 1 217 ? 39.287 -1.130 -37.838 1.00 43.59 217 ILE A C 1
ATOM 1665 O O . ILE A 1 217 ? 39.261 -1.457 -36.651 1.00 43.59 217 ILE A O 1
ATOM 1669 N N . PRO A 1 218 ? 40.092 -0.125 -38.250 1.00 39.72 218 PRO A N 1
ATOM 1670 C CA . PRO A 1 218 ? 40.902 0.680 -37.334 1.00 39.72 218 PRO A CA 1
ATOM 1671 C C . PRO A 1 218 ? 40.085 1.806 -36.663 1.00 39.72 218 PRO A C 1
ATOM 1673 O O . PRO A 1 218 ? 39.385 2.565 -37.331 1.00 39.72 218 PRO A O 1
ATOM 1676 N N . LEU A 1 219 ? 40.204 1.939 -35.335 1.00 39.16 219 LEU A N 1
ATOM 1677 C CA . LEU A 1 219 ? 39.497 2.931 -34.505 1.00 39.16 219 LEU A CA 1
ATOM 1678 C C . LEU A 1 219 ? 40.155 4.328 -34.577 1.00 39.16 219 LEU A C 1
ATOM 1680 O O . LEU A 1 219 ? 41.349 4.467 -34.310 1.00 39.16 219 LEU A O 1
ATOM 1684 N N . VAL A 1 220 ? 39.372 5.373 -34.878 1.00 40.59 220 VAL A N 1
ATOM 1685 C CA . VAL A 1 220 ? 39.783 6.793 -34.828 1.00 40.59 220 VAL A CA 1
ATOM 1686 C C . VAL A 1 220 ? 39.353 7.423 -33.497 1.00 40.59 220 VAL A C 1
ATOM 1688 O O . VAL A 1 220 ? 38.166 7.479 -33.188 1.00 40.59 220 VAL A O 1
ATOM 1691 N N . THR A 1 221 ? 40.312 7.937 -32.721 1.00 44.19 221 THR A N 1
ATOM 1692 C CA . THR A 1 221 ? 40.086 8.698 -31.476 1.00 44.19 221 THR A CA 1
ATOM 1693 C C . THR A 1 221 ? 40.099 10.207 -31.748 1.00 44.19 221 THR A C 1
ATOM 1695 O O . THR A 1 221 ? 41.124 10.742 -32.175 1.00 44.19 221 THR A O 1
ATOM 1698 N N . GLY A 1 222 ? 38.976 10.891 -31.506 1.00 47.62 222 GLY A N 1
ATOM 1699 C CA . GLY A 1 222 ? 38.815 12.344 -31.676 1.00 47.62 222 GLY A CA 1
ATOM 1700 C C . GLY A 1 222 ? 39.057 13.141 -30.387 1.00 47.62 222 GLY A C 1
ATOM 1701 O O . GLY A 1 222 ? 38.732 12.666 -29.301 1.00 47.62 222 GLY A O 1
ATOM 1702 N N . ARG A 1 223 ? 39.648 14.334 -30.539 1.00 44.59 223 ARG A N 1
ATOM 1703 C CA . ARG A 1 223 ? 40.034 15.312 -29.506 1.00 44.59 223 ARG A CA 1
ATOM 1704 C C . ARG A 1 223 ? 39.001 16.425 -29.382 1.00 44.59 223 ARG A C 1
ATOM 1706 O O . ARG A 1 223 ? 38.480 16.827 -30.445 1.00 44.59 223 ARG A O 1
#

Nearest PDB structures (foldseek):
  2voc-assembly1_B  TM=5.717E-01  e=6.607E-02  Bacillus subtilis subsp. subtilis str. 168
  1w89-assembly2_C  TM=5.201E-01  e=1.479E-01  Homo sapiens
  1nsw-assembly1_D  TM=5.663E-01  e=2.429E-01  Alicyclobacillus acidocaldarius
  2qke-assembly5_F  TM=4.797E-01  e=3.284E+00  unclassified

Sequence (223 aa):
MSTEPAPTDLTIACHVRPTLVLEPIDAKIETLRQCERDGTIDSLLLRSWPGEVAMLEDTPHPEVLDQYDRFTDWADRADVSIHPPFQTRETTSIASERTIDRLVTPTICLAVYDRDRLVGVFPHSDGETTYTVPEAIASLRTGELPEALLRRGGVAERTTPRPATAPPSGDLPSWNRPTMAAGESRPACPDCGDDLTNVQGILDCDGCEWIGADRTIPLVTGR